Protein AF-A0A2D6K895-F1 (afdb_monomer)

Structure (mmCIF, N/CA/C/O backbone):
data_AF-A0A2D6K895-F1
#
_entry.id   AF-A0A2D6K895-F1
#
loop_
_atom_site.group_PDB
_atom_site.id
_atom_site.type_symbol
_atom_site.label_atom_id
_atom_site.label_alt_id
_atom_site.label_comp_id
_atom_site.label_asym_id
_atom_site.label_entity_id
_atom_site.label_seq_id
_atom_site.pdbx_PDB_ins_code
_atom_site.Cartn_x
_atom_site.Cartn_y
_atom_site.Cartn_z
_atom_site.occupancy
_atom_site.B_iso_or_equiv
_atom_site.auth_seq_id
_atom_site.auth_comp_id
_atom_site.auth_asym_id
_atom_site.auth_atom_id
_atom_site.pdbx_PDB_model_num
ATOM 1 N N . MET A 1 1 ? 1.833 21.291 13.791 1.00 31.66 1 MET A N 1
ATOM 2 C CA . MET A 1 1 ? 2.789 21.531 12.690 1.00 31.66 1 MET A CA 1
ATOM 3 C C . MET A 1 1 ? 2.248 20.808 11.476 1.00 31.66 1 MET A C 1
ATOM 5 O O . MET A 1 1 ? 2.405 19.605 11.367 1.00 31.66 1 MET A O 1
ATOM 9 N N . ILE A 1 2 ? 1.485 21.534 10.668 1.00 34.25 2 ILE A N 1
ATOM 10 C CA . ILE A 1 2 ? 0.889 21.059 9.416 1.00 34.25 2 ILE A CA 1
ATOM 11 C C . ILE A 1 2 ? 1.829 21.520 8.295 1.00 34.25 2 ILE A C 1
ATOM 13 O O . ILE A 1 2 ? 2.365 22.625 8.398 1.00 34.25 2 ILE A O 1
ATOM 17 N N . SER A 1 3 ? 1.991 20.693 7.257 1.00 31.83 3 SER A N 1
ATOM 18 C CA . SER A 1 3 ? 2.774 20.878 6.016 1.00 31.83 3 SER A CA 1
ATOM 19 C C . SER A 1 3 ? 4.036 20.017 5.865 1.00 31.83 3 SER A C 1
ATOM 21 O O . SER A 1 3 ? 5.107 20.498 5.511 1.00 31.83 3 SER A O 1
ATOM 23 N N . GLU A 1 4 ? 3.889 18.695 5.970 1.00 35.72 4 GLU A N 1
ATOM 24 C CA . GLU A 1 4 ? 4.456 17.905 4.875 1.00 35.72 4 GLU A CA 1
ATOM 25 C C . GLU A 1 4 ? 3.478 18.041 3.714 1.00 35.72 4 GLU A C 1
ATOM 27 O O . GLU A 1 4 ? 2.307 17.686 3.818 1.00 35.72 4 GLU A O 1
ATOM 32 N N . VAL A 1 5 ? 3.954 18.702 2.662 1.00 36.78 5 VAL A N 1
ATOM 33 C CA . VAL A 1 5 ? 3.283 18.865 1.377 1.00 36.78 5 VAL A CA 1
ATOM 34 C C . VAL A 1 5 ? 2.594 17.552 1.034 1.00 36.78 5 VAL A C 1
ATOM 36 O O . VAL A 1 5 ? 3.267 16.555 0.779 1.00 36.78 5 VAL A O 1
ATOM 39 N N . GLN A 1 6 ? 1.263 17.556 1.029 1.00 42.44 6 GLN A N 1
ATOM 40 C CA . GLN A 1 6 ? 0.474 16.514 0.397 1.00 42.44 6 GLN A CA 1
ATOM 41 C C . GLN A 1 6 ? 0.835 16.604 -1.089 1.00 42.44 6 GLN A C 1
ATOM 43 O O . GLN A 1 6 ? 0.278 17.414 -1.832 1.00 42.44 6 GLN A O 1
ATOM 48 N N . ARG A 1 7 ? 1.919 15.920 -1.485 1.00 55.97 7 ARG A N 1
ATOM 49 C CA . ARG A 1 7 ? 2.406 15.936 -2.861 1.00 55.97 7 ARG A CA 1
ATOM 50 C C . ARG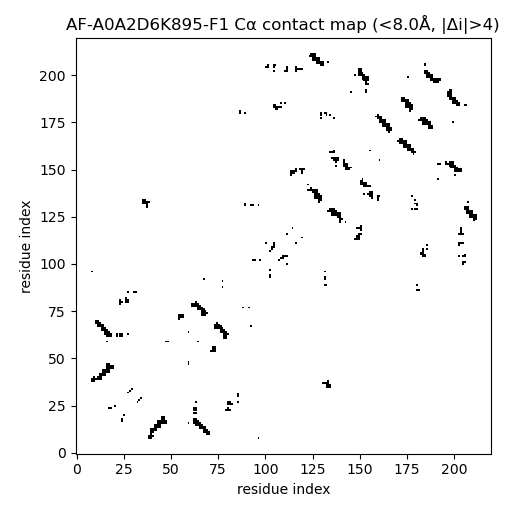 A 1 7 ? 1.261 15.397 -3.688 1.00 55.97 7 ARG A C 1
ATOM 52 O O . ARG A 1 7 ? 0.820 14.273 -3.473 1.00 55.97 7 ARG A O 1
ATOM 59 N N . SER A 1 8 ? 0.748 16.236 -4.578 1.00 69.44 8 SER A N 1
ATOM 60 C CA . SER A 1 8 ? -0.297 15.830 -5.499 1.00 69.44 8 SER A CA 1
ATOM 61 C C . SER A 1 8 ? 0.216 14.622 -6.271 1.00 69.44 8 SER A C 1
ATOM 63 O O . SER A 1 8 ? 1.203 14.743 -6.996 1.00 69.44 8 SER A O 1
ATOM 65 N N . MET A 1 9 ? -0.445 13.469 -6.128 1.00 80.50 9 MET A N 1
ATOM 66 C CA . MET A 1 9 ? -0.057 12.260 -6.863 1.00 80.50 9 MET A CA 1
ATOM 67 C C . MET A 1 9 ? -0.113 12.462 -8.385 1.00 80.50 9 MET A C 1
ATOM 69 O O . MET A 1 9 ? 0.580 11.777 -9.128 1.00 80.50 9 MET A O 1
ATOM 73 N N . LYS A 1 10 ? -0.831 13.500 -8.839 1.00 78.69 10 LYS A N 1
ATOM 74 C CA . LYS A 1 10 ? -0.904 13.945 -10.238 1.00 78.69 10 LYS A CA 1
ATOM 75 C C . LYS A 1 10 ? 0.425 14.451 -10.811 1.00 78.69 10 LYS A C 1
ATOM 77 O O . LYS A 1 10 ? 0.543 14.542 -12.026 1.00 78.69 10 LYS A O 1
ATOM 82 N N . ASP A 1 11 ? 1.392 14.812 -9.966 1.00 84.31 11 ASP A N 1
ATOM 83 C CA . ASP A 1 11 ? 2.719 15.252 -10.416 1.00 84.31 11 ASP A CA 1
ATOM 84 C C . ASP A 1 11 ? 3.670 14.071 -10.672 1.00 84.31 11 ASP A C 1
ATOM 86 O O . ASP A 1 11 ? 4.778 14.290 -11.175 1.00 84.31 11 ASP A O 1
ATOM 90 N N . PHE A 1 12 ? 3.276 12.852 -10.285 1.00 88.25 12 PHE A N 1
ATOM 91 C CA . PHE A 1 12 ? 4.078 11.646 -10.436 1.00 88.25 12 PHE A CA 1
ATOM 92 C C . PHE A 1 12 ? 3.627 10.807 -11.624 1.00 88.25 12 PHE A C 1
ATOM 94 O O . PHE A 1 12 ? 2.437 10.668 -11.908 1.00 88.25 12 PHE A O 1
ATOM 101 N N . GLU A 1 13 ? 4.606 10.200 -12.281 1.00 91.19 13 GLU A N 1
ATOM 102 C CA . GLU A 1 13 ? 4.396 9.263 -13.375 1.00 91.19 13 GLU A CA 1
ATOM 103 C C . GLU A 1 13 ? 5.399 8.113 -13.264 1.00 91.19 13 GLU A C 1
ATOM 105 O O . GLU A 1 13 ? 6.571 8.311 -12.931 1.00 91.19 13 GLU A O 1
ATOM 110 N N . LEU A 1 14 ? 4.949 6.905 -13.584 1.00 92.44 14 LEU A N 1
ATOM 111 C CA . LEU A 1 14 ? 5.804 5.748 -13.781 1.00 92.44 14 LEU A CA 1
ATOM 112 C C . LEU A 1 14 ? 5.896 5.446 -15.274 1.00 92.44 14 LEU A C 1
ATOM 114 O O . LEU A 1 14 ? 4.923 5.026 -15.896 1.00 92.44 14 LEU A O 1
ATOM 118 N N . LEU A 1 15 ? 7.087 5.617 -15.835 1.00 91.62 15 LEU A N 1
ATOM 119 C CA . LEU A 1 15 ? 7.387 5.267 -17.218 1.00 91.62 15 LEU A CA 1
ATOM 120 C C . LEU A 1 15 ? 7.954 3.847 -17.250 1.00 91.62 15 LEU A C 1
ATOM 122 O O . LEU A 1 15 ? 9.028 3.602 -16.699 1.00 91.62 15 LEU A O 1
ATOM 126 N N . VAL A 1 16 ? 7.260 2.914 -17.894 1.00 92.75 16 VAL A N 1
ATOM 127 C CA . VAL A 1 16 ? 7.701 1.520 -18.017 1.00 92.75 16 VAL A CA 1
ATOM 128 C C . VAL A 1 16 ? 8.142 1.255 -19.445 1.00 92.75 16 VAL A C 1
ATOM 130 O O . VAL A 1 16 ? 7.334 1.197 -20.367 1.00 92.75 16 VAL A O 1
ATOM 133 N N . PHE A 1 17 ? 9.441 1.068 -19.631 1.00 92.00 17 PHE A N 1
ATOM 134 C CA . PHE A 1 17 ? 10.034 0.755 -20.921 1.00 92.00 17 PHE A CA 1
ATOM 135 C C . PHE A 1 17 ? 10.119 -0.756 -21.102 1.0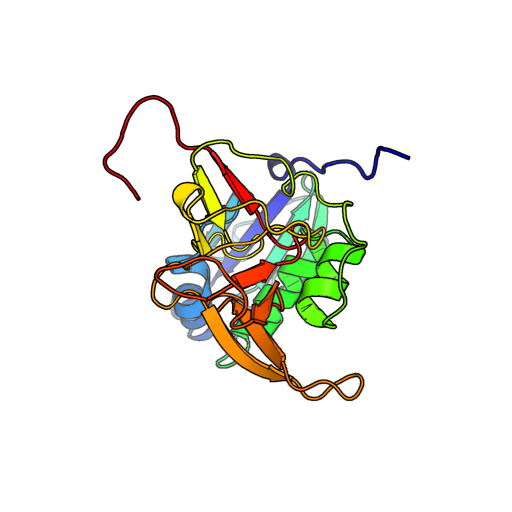0 92.00 17 PHE A C 1
ATOM 137 O O . PHE A 1 17 ? 10.752 -1.447 -20.300 1.00 92.00 17 PHE A O 1
ATOM 144 N N . THR A 1 18 ? 9.511 -1.262 -22.172 1.00 91.69 18 THR A N 1
ATOM 145 C CA . THR A 1 18 ? 9.399 -2.699 -22.458 1.00 91.69 18 THR A CA 1
ATOM 146 C C . THR A 1 18 ? 9.973 -3.049 -23.831 1.00 91.69 18 THR A C 1
ATOM 148 O O . THR A 1 18 ? 10.172 -2.177 -24.679 1.00 91.69 18 THR A O 1
ATOM 151 N N . ALA A 1 19 ? 10.243 -4.335 -24.058 1.00 89.88 19 ALA A N 1
ATOM 152 C CA . ALA A 1 19 ? 10.667 -4.863 -25.352 1.00 89.88 19 ALA A CA 1
ATOM 153 C C . ALA A 1 19 ? 9.783 -6.059 -25.759 1.00 89.88 19 ALA A C 1
ATOM 155 O O . ALA A 1 19 ? 9.574 -6.955 -24.935 1.00 89.88 19 ALA A O 1
ATOM 156 N N . PRO A 1 20 ? 9.283 -6.117 -27.009 1.00 88.69 20 PRO A N 1
ATOM 157 C CA . PRO A 1 20 ? 8.484 -7.246 -27.482 1.00 88.69 20 PRO A CA 1
ATOM 158 C C . PRO A 1 20 ? 9.208 -8.589 -27.315 1.00 88.69 20 PRO A C 1
ATOM 160 O O . PRO A 1 20 ? 10.388 -8.711 -27.640 1.00 88.69 20 PRO A O 1
ATOM 163 N N . GLY A 1 21 ? 8.493 -9.603 -26.821 1.00 88.50 21 GLY A N 1
ATOM 164 C CA . GLY A 1 21 ? 9.024 -10.960 -26.635 1.00 88.50 21 GLY A CA 1
ATOM 165 C C . GLY A 1 21 ? 9.992 -11.137 -25.456 1.00 88.50 21 GLY A C 1
ATOM 166 O O . GLY A 1 21 ? 10.541 -12.223 -25.294 1.00 88.50 21 GLY A O 1
ATOM 167 N N . ASN A 1 22 ? 10.217 -10.110 -24.629 1.00 92.00 22 ASN A N 1
ATOM 168 C CA . ASN A 1 22 ? 11.062 -10.206 -23.439 1.00 92.00 22 ASN A CA 1
ATOM 169 C C . ASN A 1 22 ? 10.282 -10.811 -22.253 1.00 92.00 22 ASN A C 1
ATOM 171 O O . ASN A 1 22 ? 9.259 -10.272 -21.832 1.00 92.00 22 ASN A O 1
ATOM 175 N N . GLU A 1 23 ? 10.786 -11.918 -21.702 1.00 95.19 23 GLU A N 1
ATOM 176 C CA . GLU A 1 23 ? 10.134 -12.658 -20.612 1.00 95.19 23 GLU A CA 1
ATOM 177 C C . GLU A 1 23 ? 10.001 -11.835 -19.325 1.00 95.19 23 GLU A C 1
ATOM 179 O O . GLU A 1 23 ? 8.928 -11.805 -18.731 1.00 95.19 23 GLU A O 1
ATOM 184 N N . SER A 1 24 ? 11.037 -11.086 -18.943 1.00 96.12 24 SER A N 1
ATOM 185 C CA . SER A 1 24 ? 10.987 -10.180 -17.790 1.00 96.12 24 SER A CA 1
ATOM 186 C C . SER A 1 24 ? 9.923 -9.086 -17.931 1.00 96.12 24 SER A C 1
ATOM 188 O O . SER A 1 24 ? 9.308 -8.705 -16.939 1.00 96.12 24 SER A O 1
ATOM 190 N N . CYS A 1 25 ? 9.666 -8.582 -19.146 1.00 95.19 25 CYS A N 1
ATOM 191 C CA . CYS A 1 25 ? 8.580 -7.623 -19.384 1.00 95.19 25 CYS A CA 1
ATOM 192 C C . CYS A 1 25 ? 7.211 -8.271 -19.169 1.00 95.19 25 CYS A C 1
ATOM 194 O O . CYS A 1 25 ? 6.327 -7.637 -18.600 1.00 95.19 25 CYS A O 1
ATOM 196 N N . ARG A 1 26 ? 7.047 -9.525 -19.609 1.00 95.31 26 ARG A N 1
ATOM 197 C CA . ARG A 1 26 ? 5.818 -10.293 -19.395 1.00 95.31 26 ARG A CA 1
ATOM 198 C C . ARG A 1 26 ? 5.577 -10.541 -17.906 1.00 95.31 26 ARG A C 1
ATOM 200 O O . ARG A 1 26 ? 4.484 -10.268 -17.436 1.00 95.31 26 ARG A O 1
ATOM 207 N N . LEU A 1 27 ? 6.608 -10.956 -17.168 1.00 96.69 27 LEU A N 1
ATOM 208 C CA . LEU A 1 27 ? 6.524 -11.145 -15.716 1.00 96.69 27 LEU A CA 1
ATOM 209 C C . LEU A 1 27 ? 6.150 -9.849 -14.984 1.00 96.69 27 LEU A C 1
ATOM 211 O O . LEU A 1 27 ? 5.267 -9.864 -14.136 1.00 96.69 27 LEU A O 1
ATOM 215 N N . LEU A 1 28 ? 6.767 -8.712 -15.336 1.00 96.38 28 LEU A N 1
ATOM 216 C CA . LEU A 1 28 ? 6.412 -7.418 -14.739 1.00 96.38 28 LEU A CA 1
ATOM 217 C C . LEU A 1 28 ? 4.946 -7.045 -15.007 1.00 96.38 28 LEU A C 1
ATOM 219 O O . LEU A 1 28 ? 4.281 -6.501 -14.125 1.00 96.38 28 LEU A O 1
ATOM 223 N N . ALA A 1 29 ? 4.448 -7.308 -16.217 1.00 94.62 29 ALA A N 1
ATOM 224 C CA . ALA A 1 29 ? 3.049 -7.064 -16.547 1.00 94.62 29 ALA A CA 1
ATOM 225 C C . ALA A 1 29 ? 2.118 -7.948 -15.703 1.00 94.62 29 ALA A C 1
ATOM 227 O O . ALA A 1 29 ? 1.282 -7.418 -14.975 1.00 94.62 29 ALA A O 1
ATOM 228 N N . GLU A 1 30 ? 2.350 -9.263 -15.714 1.00 94.56 30 GLU A N 1
ATOM 229 C CA . GLU A 1 30 ? 1.519 -10.258 -15.026 1.00 94.56 30 GLU A CA 1
ATOM 230 C C . GLU A 1 30 ? 1.510 -10.063 -13.493 1.00 94.56 30 GLU A C 1
ATOM 232 O O . GLU A 1 30 ? 0.461 -10.169 -12.859 1.00 94.56 30 GLU A O 1
ATOM 237 N N . GLU A 1 31 ? 2.662 -9.767 -12.877 1.00 94.44 31 GLU A N 1
ATOM 238 C CA . GLU A 1 31 ? 2.791 -9.685 -11.411 1.00 94.44 31 GLU A CA 1
ATOM 239 C C . GLU A 1 31 ? 2.466 -8.307 -10.817 1.00 94.44 31 GLU A C 1
ATOM 241 O O . GLU A 1 31 ? 2.167 -8.207 -9.618 1.00 94.44 31 GLU A O 1
ATOM 246 N N . ILE A 1 32 ? 2.570 -7.248 -11.628 1.00 94.38 32 ILE A N 1
ATOM 247 C CA . ILE A 1 32 ? 2.377 -5.861 -11.197 1.00 94.38 32 ILE A CA 1
ATOM 248 C C . ILE A 1 32 ? 1.335 -5.173 -12.076 1.00 94.38 32 ILE A C 1
ATOM 250 O O . ILE A 1 32 ? 0.245 -4.882 -11.599 1.00 94.38 32 ILE A O 1
ATOM 254 N N . LEU A 1 33 ? 1.663 -4.866 -13.332 1.00 92.56 33 LEU A N 1
ATOM 255 C CA . LEU A 1 33 ? 0.952 -3.827 -14.091 1.00 92.56 33 LEU A CA 1
ATOM 256 C C . LEU A 1 33 ? -0.508 -4.182 -14.402 1.00 92.56 33 LEU A C 1
ATOM 258 O O . LEU A 1 33 ? -1.355 -3.296 -14.345 1.00 92.56 33 LEU A O 1
ATOM 262 N N . ASP A 1 34 ? -0.811 -5.448 -14.685 1.00 90.25 34 ASP A N 1
ATOM 263 C CA . ASP A 1 34 ? -2.139 -5.877 -15.148 1.00 90.25 34 ASP A CA 1
ATOM 264 C C . ASP A 1 34 ? -3.227 -5.745 -14.071 1.00 90.25 34 ASP A C 1
ATOM 266 O O . ASP A 1 34 ? -4.411 -5.639 -14.386 1.00 90.25 34 ASP A O 1
ATOM 270 N N . GLN A 1 35 ? -2.837 -5.749 -12.795 1.00 78.50 35 GLN A N 1
ATOM 271 C CA . GLN A 1 35 ? -3.756 -5.690 -11.654 1.00 78.50 35 GLN A CA 1
ATOM 272 C C . GLN A 1 35 ? -3.612 -4.396 -10.846 1.00 78.50 35 GLN A C 1
ATOM 274 O O . GLN A 1 35 ? -4.271 -4.224 -9.819 1.00 78.50 35 GLN A O 1
ATOM 279 N N . TRP A 1 36 ? -2.728 -3.492 -11.271 1.00 86.44 36 TRP A N 1
ATOM 280 C CA . TRP A 1 36 ? -2.337 -2.343 -10.473 1.00 86.44 36 TRP A CA 1
ATOM 281 C C . TRP A 1 36 ? -3.083 -1.078 -10.880 1.00 86.44 36 TRP A C 1
ATOM 283 O O . TRP A 1 36 ? -3.033 -0.648 -12.030 1.00 86.44 36 TRP A O 1
ATOM 293 N N . ASN A 1 37 ? -3.736 -0.448 -9.902 1.00 79.62 37 ASN A N 1
ATOM 294 C CA . ASN A 1 37 ? -4.469 0.801 -10.082 1.00 79.62 37 ASN A CA 1
ATOM 295 C C . ASN A 1 37 ? -3.935 1.888 -9.125 1.00 79.62 37 ASN A C 1
ATOM 297 O O . ASN A 1 37 ? -4.576 2.190 -8.111 1.00 79.62 37 ASN A O 1
ATOM 301 N N . PRO A 1 38 ? -2.728 2.431 -9.377 1.00 84.56 38 PRO A N 1
ATOM 302 C CA . PRO A 1 38 ? -2.140 3.465 -8.532 1.00 84.56 38 PRO A CA 1
ATOM 303 C C . PRO A 1 38 ? -2.828 4.826 -8.713 1.00 84.56 38 PRO A C 1
ATOM 305 O O . PRO A 1 38 ? -3.481 5.097 -9.715 1.00 84.56 38 PRO A O 1
ATOM 308 N N . GLU A 1 39 ? -2.616 5.735 -7.759 1.00 81.81 39 GLU A N 1
ATOM 309 C CA . GLU A 1 39 ? -3.142 7.113 -7.822 1.00 81.81 39 GLU A CA 1
ATOM 310 C C . GLU A 1 39 ? -2.330 8.062 -8.723 1.00 81.81 39 GLU A C 1
ATOM 312 O O . GLU A 1 39 ? -2.657 9.245 -8.846 1.00 81.81 39 GLU A O 1
ATOM 317 N N . PHE A 1 40 ? -1.258 7.563 -9.337 1.00 86.69 40 PHE A N 1
ATOM 318 C CA . PHE A 1 40 ? -0.386 8.294 -10.254 1.00 86.69 40 PHE A CA 1
ATOM 319 C C . PHE A 1 40 ? -0.403 7.647 -11.643 1.00 86.69 40 PHE A C 1
ATOM 321 O O . PHE A 1 40 ? -0.774 6.484 -11.799 1.00 86.69 40 PHE A O 1
ATOM 328 N N . GLY A 1 41 ? 0.007 8.394 -12.669 1.00 86.44 41 GLY A N 1
ATOM 329 C CA . GLY A 1 41 ? -0.027 7.901 -14.047 1.00 86.44 41 GLY A CA 1
ATOM 330 C C . GLY A 1 41 ? 0.992 6.788 -14.294 1.00 86.44 41 GLY A C 1
ATOM 331 O O . GLY A 1 41 ? 2.157 6.922 -13.925 1.00 86.44 41 GLY A O 1
ATOM 332 N N . VAL A 1 42 ? 0.586 5.711 -14.970 1.00 90.00 42 VAL A N 1
ATOM 333 C CA . VAL A 1 42 ? 1.499 4.674 -15.478 1.00 90.00 42 VAL A CA 1
ATOM 334 C C . VAL A 1 42 ? 1.488 4.724 -17.002 1.00 90.00 42 VAL A C 1
ATOM 336 O O . VAL A 1 42 ? 0.444 4.558 -17.627 1.00 90.00 42 VAL A O 1
ATOM 339 N N . LEU A 1 43 ? 2.651 4.963 -17.606 1.00 88.75 43 LEU A N 1
ATOM 340 C CA . LEU A 1 43 ? 2.824 5.039 -19.054 1.00 88.75 43 LEU A CA 1
ATOM 341 C C . LEU A 1 43 ? 3.740 3.909 -19.516 1.00 88.75 43 LEU A C 1
ATOM 343 O O . LEU A 1 43 ? 4.924 3.868 -19.177 1.00 88.75 43 LEU A O 1
ATOM 347 N N . ILE A 1 44 ? 3.189 2.988 -20.303 1.00 88.94 44 ILE A N 1
ATOM 348 C CA . ILE A 1 44 ? 3.936 1.860 -20.859 1.00 88.94 44 ILE A CA 1
ATOM 349 C C . ILE A 1 44 ? 4.427 2.239 -22.254 1.00 88.94 44 ILE A C 1
ATOM 351 O O . ILE A 1 44 ? 3.640 2.510 -23.161 1.00 88.94 44 ILE A O 1
ATOM 355 N N . HIS A 1 45 ? 5.743 2.233 -22.427 1.00 84.50 45 HIS A N 1
ATOM 356 C CA . HIS A 1 45 ? 6.412 2.544 -23.679 1.00 84.50 45 HIS A CA 1
ATOM 357 C C . HIS A 1 45 ? 7.019 1.271 -24.280 1.00 84.50 45 HIS A C 1
ATOM 359 O O . HIS A 1 45 ? 7.981 0.725 -23.723 1.00 84.50 45 HIS A O 1
ATOM 365 N N . PRO A 1 46 ? 6.493 0.780 -25.414 1.00 71.38 46 PRO A N 1
ATOM 366 C CA . PRO A 1 46 ? 7.164 -0.261 -26.174 1.00 71.38 46 PRO A CA 1
ATOM 367 C C . PRO A 1 46 ? 8.371 0.342 -26.903 1.00 71.38 46 PRO A C 1
ATOM 369 O O . PRO A 1 46 ? 8.237 1.345 -27.597 1.00 71.38 46 PRO A O 1
ATOM 372 N N . ASP A 1 47 ? 9.538 -0.285 -26.754 1.00 66.38 47 ASP A N 1
ATOM 373 C CA . ASP A 1 47 ? 10.801 0.079 -27.411 1.00 66.38 47 ASP A CA 1
ATOM 374 C C . ASP A 1 47 ? 11.319 1.498 -27.087 1.00 66.38 47 ASP A C 1
ATOM 376 O O . ASP A 1 47 ? 11.033 2.493 -27.758 1.00 66.38 47 ASP A O 1
ATOM 380 N N . ALA A 1 48 ? 12.184 1.586 -26.072 1.00 60.00 48 ALA A N 1
ATOM 381 C CA . ALA A 1 48 ? 12.770 2.853 -25.632 1.00 60.00 48 ALA A CA 1
ATOM 382 C C . ALA A 1 48 ? 13.676 3.522 -26.683 1.00 60.00 48 ALA A C 1
ATOM 384 O O . ALA A 1 48 ? 13.996 4.703 -26.539 1.00 60.00 48 ALA A O 1
ATOM 385 N N . ARG A 1 49 ? 14.078 2.814 -27.753 1.00 55.81 49 ARG A N 1
ATOM 386 C CA . ARG A 1 49 ? 14.894 3.389 -28.841 1.00 55.81 49 ARG A CA 1
ATOM 387 C C . ARG A 1 49 ? 14.155 4.480 -29.614 1.00 55.81 49 ARG A C 1
ATOM 389 O O . ARG A 1 49 ? 14.801 5.289 -30.274 1.00 55.81 49 ARG A O 1
ATOM 396 N N . LEU A 1 50 ? 12.827 4.516 -29.517 1.00 51.25 50 LEU A N 1
ATOM 397 C CA . LEU A 1 50 ? 11.979 5.521 -30.156 1.00 51.25 50 LEU A CA 1
ATOM 398 C C . LEU A 1 50 ? 11.806 6.791 -29.312 1.00 51.25 50 LEU A C 1
ATOM 400 O O . LEU A 1 50 ? 11.244 7.771 -29.797 1.00 51.25 50 LEU A O 1
ATOM 404 N N . MET A 1 51 ? 12.306 6.810 -28.071 1.00 52.06 51 MET A N 1
ATOM 405 C CA . MET A 1 51 ? 12.171 7.954 -27.177 1.00 52.06 51 MET A CA 1
ATOM 406 C C . MET A 1 51 ? 13.521 8.564 -26.814 1.00 52.06 51 MET A C 1
ATOM 408 O O . MET A 1 51 ? 14.161 8.202 -25.830 1.00 52.06 51 MET A O 1
ATOM 412 N N . THR A 1 52 ? 13.890 9.625 -27.530 1.00 49.84 52 THR A N 1
ATOM 413 C CA . THR A 1 52 ? 14.644 10.724 -26.918 1.00 49.84 52 THR A CA 1
ATOM 414 C C . THR A 1 52 ? 13.691 11.459 -25.978 1.00 49.84 52 THR A C 1
ATOM 416 O O . THR A 1 52 ? 13.141 12.496 -26.337 1.00 49.84 52 THR A O 1
ATOM 419 N N . ALA A 1 53 ? 13.407 10.889 -24.806 1.00 51.88 53 ALA A N 1
ATOM 420 C CA . ALA A 1 53 ? 12.686 11.602 -23.762 1.00 51.88 53 ALA A CA 1
ATOM 421 C C . ALA A 1 53 ? 13.661 12.613 -23.140 1.00 51.88 53 ALA A C 1
ATOM 423 O O . ALA A 1 53 ? 14.611 12.187 -22.480 1.00 51.88 53 ALA A O 1
ATOM 424 N N . PRO A 1 54 ? 13.476 13.931 -23.335 1.00 51.41 54 PRO A N 1
ATOM 425 C CA . PRO A 1 54 ? 14.393 14.948 -22.813 1.00 51.41 54 PRO A CA 1
ATOM 426 C C . PRO A 1 54 ? 14.473 14.987 -21.271 1.00 51.41 54 PRO A C 1
ATOM 428 O O . PRO A 1 54 ? 15.259 15.754 -20.728 1.00 51.41 54 PRO A O 1
ATOM 431 N N . SER A 1 55 ? 13.682 14.164 -20.574 1.00 63.81 55 SER A N 1
ATOM 432 C CA . SER A 1 55 ? 13.558 14.062 -19.117 1.00 63.81 55 SER A CA 1
ATOM 433 C C . SER A 1 55 ? 14.325 12.905 -18.462 1.00 63.81 55 SER A C 1
ATOM 435 O O . SER A 1 55 ? 14.388 12.849 -17.234 1.00 63.81 55 SER A O 1
ATOM 437 N N . LEU A 1 56 ? 14.887 11.960 -19.228 1.00 74.69 56 LEU A N 1
ATOM 438 C CA . LEU A 1 56 ? 15.624 10.833 -18.642 1.00 74.69 56 LEU A CA 1
ATOM 439 C C . LEU A 1 56 ? 17.065 11.228 -18.318 1.00 74.69 56 LEU A C 1
ATOM 441 O O . LEU A 1 56 ? 17.790 11.732 -19.175 1.00 74.69 56 LEU A O 1
ATOM 445 N N . ALA A 1 57 ? 17.518 10.915 -17.103 1.00 77.06 57 ALA A N 1
ATOM 446 C CA . ALA A 1 57 ? 18.887 11.199 -16.676 1.00 77.06 57 ALA A CA 1
ATOM 447 C C . ALA A 1 57 ? 19.914 10.308 -17.399 1.00 77.06 57 ALA A C 1
ATOM 449 O O . ALA A 1 57 ? 21.071 10.693 -17.577 1.00 77.06 57 ALA A O 1
ATOM 450 N N . LYS A 1 58 ? 19.502 9.095 -17.796 1.00 80.44 58 LYS A N 1
ATOM 451 C CA . LYS A 1 58 ? 20.320 8.127 -18.541 1.00 80.44 58 LYS A CA 1
ATOM 452 C C . LYS A 1 58 ? 19.492 7.400 -19.609 1.00 80.44 58 LYS A C 1
ATOM 454 O O . LYS A 1 58 ? 18.304 7.147 -19.376 1.00 80.44 58 LYS A O 1
ATOM 459 N N . PRO A 1 59 ? 20.114 6.990 -20.732 1.00 82.06 59 PRO A N 1
ATOM 460 C CA . PRO A 1 59 ? 19.463 6.138 -21.722 1.00 82.06 59 PRO A CA 1
ATOM 461 C C . PRO A 1 59 ? 18.965 4.822 -21.111 1.00 82.06 59 PRO A C 1
ATOM 463 O O . PRO A 1 59 ? 19.593 4.262 -20.210 1.00 82.06 59 PRO A O 1
ATOM 466 N N . VAL A 1 60 ? 17.849 4.310 -21.627 1.00 84.75 60 VAL A N 1
ATOM 467 C CA . VAL A 1 60 ? 17.360 2.961 -21.318 1.00 84.75 60 VAL A CA 1
ATOM 468 C C . VAL A 1 60 ? 18.093 1.973 -22.222 1.00 84.75 60 VAL A C 1
ATOM 470 O O . VAL A 1 60 ? 17.989 2.057 -23.444 1.00 84.75 60 VAL A O 1
ATOM 473 N N . ILE A 1 61 ? 18.851 1.057 -21.621 1.00 82.81 61 ILE A N 1
ATOM 474 C CA . ILE A 1 61 ? 19.641 0.047 -22.347 1.00 82.81 61 ILE A CA 1
ATOM 475 C C . ILE A 1 61 ? 19.225 -1.396 -22.023 1.00 82.81 61 ILE A C 1
ATOM 477 O O . ILE A 1 61 ? 19.595 -2.300 -22.765 1.00 82.81 61 ILE A O 1
ATOM 481 N N . ASP A 1 62 ? 18.413 -1.587 -20.978 1.00 86.31 62 ASP A N 1
ATOM 482 C CA . ASP A 1 62 ? 17.934 -2.882 -20.483 1.00 86.31 62 ASP A CA 1
ATOM 483 C C . ASP A 1 62 ? 16.397 -2.872 -20.380 1.00 86.31 62 ASP A C 1
ATOM 485 O O . ASP A 1 62 ? 15.797 -1.815 -20.157 1.00 86.31 62 ASP A O 1
ATOM 489 N N . TYR A 1 63 ? 15.757 -4.040 -20.501 1.00 89.75 63 TYR A N 1
ATOM 490 C CA . TYR A 1 63 ? 14.296 -4.185 -20.459 1.00 89.75 63 TYR A CA 1
ATOM 491 C C . TYR A 1 63 ? 13.851 -5.341 -19.538 1.00 89.75 63 TYR A C 1
ATOM 493 O O . TYR A 1 63 ? 14.488 -6.397 -19.573 1.00 89.75 63 TYR A O 1
ATOM 501 N N . PRO A 1 64 ? 12.751 -5.184 -18.775 1.00 94.38 64 PRO A N 1
ATOM 502 C CA . PRO A 1 64 ? 12.019 -3.936 -18.581 1.00 94.38 64 PRO A CA 1
ATOM 503 C C . PRO A 1 64 ? 12.854 -2.935 -17.774 1.00 94.38 64 PRO A C 1
ATOM 505 O O . PRO A 1 64 ? 13.729 -3.312 -16.995 1.00 94.38 64 PRO A O 1
ATOM 508 N N . THR A 1 65 ? 12.590 -1.648 -17.959 1.00 93.81 65 THR A N 1
ATOM 509 C CA . THR A 1 65 ? 13.111 -0.604 -17.075 1.00 93.81 65 THR A CA 1
ATOM 510 C C . THR A 1 65 ? 11.964 0.300 -16.670 1.00 93.81 65 THR A C 1
ATOM 512 O O . THR A 1 65 ? 11.327 0.906 -17.526 1.00 93.81 65 THR A O 1
ATOM 515 N N . SER A 1 66 ? 11.746 0.431 -15.369 1.00 94.38 66 SER A N 1
ATOM 516 C CA . SER A 1 66 ? 10.770 1.353 -14.802 1.00 94.38 66 SER A CA 1
ATOM 517 C C . SER A 1 66 ? 11.475 2.610 -14.313 1.00 94.38 66 SER A C 1
ATOM 519 O O . SER A 1 66 ? 12.475 2.530 -13.600 1.00 94.38 66 SER A O 1
ATOM 521 N N . VAL A 1 67 ? 10.966 3.777 -14.689 1.00 93.12 67 VAL A N 1
ATOM 522 C CA . VAL A 1 67 ? 11.476 5.081 -14.262 1.00 93.12 67 VAL A CA 1
ATOM 523 C C . VAL A 1 67 ? 10.363 5.816 -13.540 1.00 93.12 67 VAL A C 1
ATOM 525 O O . VAL A 1 67 ? 9.326 6.106 -14.129 1.00 93.12 67 VAL A O 1
ATOM 528 N N . PHE A 1 68 ? 10.588 6.125 -12.266 1.00 93.19 68 PHE A N 1
ATOM 529 C CA . PHE A 1 68 ? 9.683 6.971 -11.502 1.00 93.19 68 PHE A CA 1
ATOM 530 C C . PHE A 1 68 ? 10.066 8.430 -11.736 1.00 93.19 68 PHE A C 1
ATOM 532 O O . PHE A 1 68 ? 11.232 8.805 -11.565 1.00 93.19 68 PHE A O 1
ATOM 539 N N . SER A 1 69 ? 9.103 9.249 -12.144 1.00 89.94 69 SER A N 1
ATOM 540 C CA . SER A 1 69 ? 9.301 10.659 -12.453 1.00 89.94 69 SER A CA 1
ATOM 541 C C . SER A 1 69 ? 8.368 11.541 -11.636 1.00 89.94 69 SER A C 1
ATOM 543 O O . SER A 1 69 ? 7.236 11.167 -11.342 1.00 89.94 69 SER A O 1
ATOM 545 N N . SER A 1 70 ? 8.848 12.731 -11.284 1.00 88.25 70 SER A N 1
ATOM 546 C CA . SER A 1 70 ? 8.035 13.809 -10.728 1.00 88.25 70 SER A CA 1
ATOM 547 C C . SER A 1 70 ? 8.284 15.068 -11.537 1.00 88.25 70 SER A C 1
ATOM 549 O O . SER A 1 70 ? 9.439 15.415 -11.771 1.00 88.25 70 SER A O 1
ATOM 551 N N . LYS A 1 71 ? 7.226 15.745 -11.994 1.00 84.31 71 LYS A N 1
ATOM 552 C CA . LYS A 1 71 ? 7.338 16.987 -12.789 1.00 84.31 71 LYS A CA 1
ATOM 553 C C . LYS A 1 71 ? 8.299 16.869 -13.982 1.00 84.31 71 LYS A C 1
ATOM 555 O O . LYS A 1 71 ? 8.984 17.828 -14.329 1.00 84.31 71 LYS A O 1
ATOM 560 N N . LYS A 1 72 ? 8.306 15.701 -14.637 1.00 81.06 72 LYS A N 1
ATOM 561 C CA . LYS A 1 72 ? 9.190 15.356 -15.765 1.00 81.06 72 LYS A CA 1
ATOM 562 C C . LYS A 1 72 ? 10.681 15.281 -15.411 1.00 81.06 72 LYS A C 1
ATOM 564 O O . LYS A 1 72 ? 11.515 15.382 -16.304 1.00 81.06 72 LYS A O 1
ATOM 569 N N . GLU A 1 73 ? 11.029 15.073 -14.146 1.00 85.56 73 GLU A N 1
ATOM 570 C CA . GLU A 1 73 ? 12.394 14.769 -13.710 1.00 85.56 73 GLU A CA 1
ATOM 571 C C . GLU A 1 73 ? 12.472 13.327 -13.195 1.00 85.56 73 GLU A C 1
ATOM 573 O O . GLU A 1 73 ? 11.573 12.859 -12.490 1.00 85.56 73 GLU A O 1
ATOM 578 N N . GLU A 1 74 ? 13.520 12.591 -13.572 1.00 90.00 74 GLU A N 1
ATOM 579 C CA . GLU A 1 74 ? 13.766 11.224 -13.094 1.00 90.00 74 GLU A CA 1
ATOM 580 C C . GLU A 1 74 ? 14.118 11.235 -11.597 1.00 90.00 74 GLU A C 1
ATOM 582 O O . GLU A 1 74 ? 15.145 11.773 -11.188 1.00 90.00 74 GLU A O 1
ATOM 587 N N . CYS A 1 75 ? 13.268 10.608 -10.780 1.00 90.62 75 CYS A N 1
ATOM 588 C CA . CYS A 1 75 ? 13.469 10.453 -9.337 1.00 90.62 75 CYS A CA 1
ATOM 589 C C . CYS A 1 75 ? 14.202 9.150 -9.003 1.00 90.62 75 CYS A C 1
ATOM 591 O O . CYS A 1 75 ? 14.950 9.072 -8.029 1.00 90.62 75 CYS A O 1
ATOM 593 N N . GLY A 1 76 ? 13.984 8.111 -9.808 1.00 92.56 76 GLY A N 1
ATOM 594 C CA . GLY A 1 76 ? 14.629 6.824 -9.624 1.00 92.56 76 GLY A CA 1
ATOM 595 C C . GLY A 1 76 ? 14.295 5.841 -10.730 1.00 92.56 76 GLY A C 1
ATOM 596 O O . GLY A 1 76 ? 13.393 6.058 -11.539 1.00 92.56 76 GLY A O 1
ATOM 597 N N . ARG A 1 77 ? 15.027 4.727 -10.737 1.00 93.94 77 ARG A N 1
ATOM 598 C CA . ARG A 1 77 ? 14.912 3.695 -11.763 1.00 93.94 77 ARG A CA 1
ATOM 599 C C . ARG A 1 77 ? 15.043 2.297 -11.178 1.00 93.94 77 ARG A C 1
ATOM 601 O O . ARG A 1 77 ? 15.954 2.050 -10.391 1.00 93.94 77 ARG A O 1
ATOM 608 N N . TYR A 1 78 ? 14.200 1.392 -11.657 1.00 95.81 78 TYR A N 1
ATOM 609 C CA . TYR A 1 78 ? 14.269 -0.046 -11.426 1.00 95.81 78 TYR A CA 1
ATOM 610 C C . TYR A 1 78 ? 14.589 -0.742 -12.756 1.00 95.81 78 TYR A C 1
ATOM 612 O O . TYR A 1 78 ? 13.941 -0.467 -13.765 1.00 95.81 78 TYR A O 1
ATOM 620 N N . ARG A 1 79 ? 15.629 -1.582 -12.795 1.00 94.12 79 ARG A N 1
ATOM 621 C CA . ARG A 1 79 ? 16.110 -2.233 -14.028 1.00 94.12 79 ARG A CA 1
ATOM 622 C C . ARG A 1 79 ? 15.959 -3.741 -13.926 1.00 94.12 79 ARG A C 1
ATOM 624 O O . ARG A 1 79 ? 16.470 -4.328 -12.977 1.00 94.12 79 ARG A O 1
ATOM 631 N N . GLY A 1 80 ? 15.360 -4.337 -14.950 1.00 94.44 80 GLY A N 1
ATOM 632 C CA . GLY A 1 80 ? 14.999 -5.746 -14.959 1.00 94.44 80 GLY A CA 1
ATOM 633 C C . GLY A 1 80 ? 13.795 -6.035 -14.066 1.00 94.44 80 GLY A C 1
ATOM 634 O O . GLY A 1 80 ? 13.347 -5.186 -13.298 1.00 94.44 80 GLY A O 1
ATOM 635 N N . PHE A 1 81 ? 13.268 -7.244 -14.210 1.00 96.88 81 PHE A N 1
ATOM 636 C CA . PHE A 1 81 ? 12.264 -7.817 -13.323 1.00 96.88 81 PHE A CA 1
ATOM 637 C C . PHE A 1 81 ? 12.324 -9.339 -13.471 1.00 96.88 81 PHE A C 1
ATOM 639 O O . PHE A 1 81 ? 12.370 -9.852 -14.594 1.00 96.88 81 PHE A O 1
ATOM 646 N N . LYS A 1 82 ? 12.384 -10.067 -12.363 1.00 96.50 82 LYS A N 1
ATOM 647 C CA . LYS A 1 82 ? 12.399 -11.536 -12.337 1.00 96.50 82 LYS A CA 1
ATOM 648 C C . LYS A 1 82 ? 11.429 -12.054 -11.281 1.00 96.50 82 LYS A C 1
ATOM 650 O O . LYS A 1 82 ? 10.991 -11.310 -10.408 1.00 96.50 82 LYS A O 1
ATOM 655 N N . GLU A 1 83 ? 11.144 -13.348 -11.352 1.00 94.88 83 GLU A N 1
ATOM 656 C CA . GLU A 1 83 ? 10.341 -14.040 -10.347 1.00 94.88 83 GLU A CA 1
ATOM 657 C C . GLU A 1 83 ? 10.867 -13.743 -8.930 1.00 94.88 83 GLU A C 1
ATOM 659 O O . GLU A 1 83 ? 12.068 -13.845 -8.654 1.00 94.88 83 GLU A O 1
ATOM 664 N N . GLY A 1 84 ? 9.954 -13.339 -8.046 1.00 93.69 84 GLY A N 1
ATOM 665 C CA . GLY A 1 84 ? 10.256 -12.943 -6.670 1.00 93.69 84 GLY A CA 1
ATOM 666 C C . GLY A 1 84 ? 10.538 -11.449 -6.463 1.00 93.69 84 GLY A C 1
ATOM 667 O O . GLY A 1 84 ? 10.516 -11.004 -5.316 1.00 93.69 84 GLY A O 1
ATOM 668 N N . ASP A 1 85 ? 10.722 -10.650 -7.522 1.00 96.25 85 ASP A N 1
ATOM 669 C CA . ASP A 1 85 ? 11.001 -9.208 -7.395 1.00 96.25 85 ASP A CA 1
ATOM 670 C C . ASP A 1 85 ? 9.764 -8.380 -7.015 1.00 96.25 85 ASP A C 1
ATOM 672 O O . ASP A 1 85 ? 9.904 -7.224 -6.616 1.00 96.25 85 ASP A O 1
ATOM 676 N N . ARG A 1 86 ? 8.550 -8.942 -7.110 1.00 94.94 86 ARG A N 1
ATOM 677 C CA . ARG A 1 86 ? 7.277 -8.242 -6.864 1.00 94.94 86 ARG A CA 1
ATOM 678 C C . ARG A 1 86 ? 7.296 -7.344 -5.628 1.00 94.94 86 ARG A C 1
ATOM 680 O O . ARG A 1 86 ? 6.985 -6.158 -5.719 1.00 94.94 86 ARG A O 1
ATOM 687 N N . PHE A 1 87 ? 7.684 -7.880 -4.473 1.00 95.12 87 PHE A N 1
ATOM 688 C CA . PHE A 1 87 ? 7.687 -7.111 -3.225 1.00 95.12 87 PHE A CA 1
ATOM 689 C C . PHE A 1 87 ? 8.810 -6.068 -3.164 1.00 95.12 87 PHE A C 1
ATOM 691 O O . PHE A 1 87 ? 8.595 -4.981 -2.627 1.00 95.12 87 PHE A O 1
ATOM 698 N N . ASP A 1 88 ? 9.973 -6.348 -3.753 1.00 97.00 88 ASP A N 1
ATOM 699 C CA . ASP A 1 88 ? 11.074 -5.383 -3.841 1.00 97.00 88 ASP A CA 1
ATOM 700 C C . ASP A 1 88 ? 10.726 -4.221 -4.778 1.00 97.00 88 ASP A C 1
ATOM 702 O O . ASP A 1 88 ? 11.036 -3.064 -4.487 1.00 97.00 88 ASP A O 1
ATOM 706 N N . TYR A 1 89 ? 10.024 -4.510 -5.874 1.00 97.25 89 TYR A N 1
ATOM 707 C CA . TYR A 1 89 ? 9.502 -3.511 -6.796 1.00 97.25 89 TYR A CA 1
ATOM 708 C C . TYR A 1 89 ? 8.462 -2.610 -6.119 1.00 97.25 89 TYR A C 1
ATOM 710 O O . TYR A 1 89 ? 8.572 -1.384 -6.175 1.00 97.25 89 TYR A O 1
ATOM 718 N N . LEU A 1 90 ? 7.489 -3.196 -5.412 1.00 96.06 90 LEU A N 1
ATOM 719 C CA . LEU A 1 90 ? 6.488 -2.431 -4.661 1.00 96.06 90 LEU A CA 1
ATOM 720 C C . LEU A 1 90 ? 7.127 -1.606 -3.535 1.00 96.06 90 LEU A C 1
ATOM 722 O O . LEU A 1 90 ? 6.754 -0.451 -3.341 1.00 96.06 90 LEU A O 1
ATOM 726 N N . ARG A 1 91 ? 8.146 -2.140 -2.848 1.00 97.31 91 ARG A N 1
ATOM 727 C CA . ARG A 1 91 ? 8.937 -1.396 -1.854 1.00 97.31 91 ARG A CA 1
ATOM 728 C C . ARG A 1 91 ? 9.694 -0.225 -2.472 1.00 97.31 91 ARG A C 1
ATOM 730 O O . ARG A 1 91 ? 9.768 0.840 -1.859 1.00 97.31 91 ARG A O 1
ATOM 737 N N . TRP A 1 92 ? 10.252 -0.401 -3.668 1.00 97.69 92 TRP A N 1
ATOM 738 C CA . TRP A 1 92 ? 10.900 0.681 -4.407 1.00 97.69 92 TRP A CA 1
ATOM 739 C C . TRP A 1 92 ? 9.904 1.795 -4.747 1.00 97.69 92 TRP A C 1
ATOM 741 O O . TRP A 1 92 ? 10.184 2.951 -4.434 1.00 97.69 92 TRP A O 1
ATOM 751 N N . ILE A 1 93 ? 8.722 1.459 -5.278 1.00 95.56 93 ILE A N 1
ATOM 752 C CA . ILE A 1 93 ? 7.641 2.428 -5.529 1.00 95.56 93 ILE A CA 1
ATOM 753 C C . ILE A 1 93 ? 7.237 3.152 -4.241 1.00 95.56 93 ILE A C 1
ATOM 755 O O . ILE A 1 93 ? 7.175 4.384 -4.211 1.00 95.56 93 ILE A O 1
ATOM 759 N N . ALA A 1 94 ? 7.019 2.402 -3.159 1.00 95.38 94 ALA A N 1
ATOM 760 C CA . ALA A 1 94 ? 6.622 2.944 -1.866 1.00 95.38 94 ALA A CA 1
ATOM 761 C C . ALA A 1 94 ? 7.605 3.998 -1.335 1.00 95.38 94 ALA A C 1
ATOM 763 O O . ALA A 1 94 ? 7.185 4.953 -0.685 1.00 95.38 94 ALA A O 1
ATOM 764 N N . GLY A 1 95 ? 8.898 3.870 -1.653 1.00 95.62 95 GLY A N 1
ATOM 765 C CA . GLY A 1 95 ? 9.927 4.843 -1.286 1.00 95.62 95 GLY A CA 1
ATOM 766 C C . GLY A 1 95 ? 9.735 6.237 -1.896 1.00 95.62 95 GLY A C 1
ATOM 767 O O . GLY A 1 95 ? 10.299 7.199 -1.376 1.00 95.62 95 GLY A O 1
ATOM 768 N N . PHE A 1 96 ? 8.942 6.364 -2.963 1.00 93.19 96 PHE A N 1
ATOM 769 C CA . PHE A 1 96 ? 8.624 7.654 -3.580 1.00 93.19 96 PHE A CA 1
ATOM 770 C C . PHE A 1 96 ? 7.265 8.214 -3.160 1.00 93.19 96 PHE A C 1
ATOM 772 O O . PHE A 1 96 ? 7.120 9.437 -3.091 1.00 93.19 96 PHE A O 1
ATOM 779 N N . ILE A 1 97 ? 6.285 7.342 -2.904 1.00 91.81 97 ILE A N 1
ATOM 780 C CA . ILE A 1 97 ? 4.888 7.749 -2.678 1.00 91.81 97 ILE A CA 1
ATOM 781 C C . ILE A 1 97 ? 4.499 7.822 -1.200 1.00 91.81 97 ILE A C 1
ATOM 783 O O . ILE A 1 97 ? 3.608 8.593 -0.852 1.00 91.81 97 ILE A O 1
ATOM 787 N N . LEU A 1 98 ? 5.164 7.066 -0.320 1.00 93.38 98 LEU A N 1
ATOM 788 C CA . LEU A 1 98 ? 4.906 7.124 1.117 1.00 93.38 98 LEU A CA 1
ATOM 789 C C . LEU A 1 98 ? 5.776 8.190 1.785 1.00 93.38 98 LEU A C 1
ATOM 791 O O . LEU A 1 98 ? 6.947 8.378 1.448 1.00 93.38 98 LEU A O 1
ATOM 795 N N . SER A 1 99 ? 5.217 8.855 2.798 1.00 94.00 99 SER A N 1
ATOM 796 C CA . SER A 1 99 ? 6.015 9.665 3.719 1.00 94.00 99 SER A CA 1
ATOM 797 C C . SER A 1 99 ? 6.989 8.777 4.496 1.00 94.00 99 SER A C 1
ATOM 799 O O . SER A 1 99 ? 6.794 7.566 4.628 1.00 94.00 99 SER A O 1
ATOM 801 N N . LYS A 1 100 ? 8.047 9.368 5.059 1.00 95.75 100 LYS A N 1
ATOM 802 C CA . LYS A 1 100 ? 9.034 8.598 5.826 1.00 95.75 100 LYS A CA 1
ATOM 803 C C . LYS A 1 100 ? 8.410 7.835 7.014 1.00 95.75 100 LYS A C 1
ATOM 805 O O . LYS A 1 100 ? 8.743 6.658 7.165 1.00 95.75 100 LYS A O 1
ATOM 810 N N . PRO A 1 101 ? 7.501 8.427 7.819 1.00 95.94 101 PRO A N 1
ATOM 811 C CA . PRO A 1 101 ? 6.789 7.687 8.860 1.00 95.94 101 PRO A CA 1
ATOM 812 C C . PRO A 1 101 ? 5.940 6.534 8.309 1.00 95.94 101 PRO A C 1
ATOM 814 O O . PRO A 1 101 ? 6.057 5.416 8.801 1.00 95.94 101 PRO A O 1
ATOM 817 N N . ALA A 1 102 ? 5.155 6.768 7.250 1.00 97.25 102 ALA A N 1
ATOM 818 C CA . ALA A 1 102 ? 4.321 5.730 6.638 1.00 97.25 102 ALA A CA 1
ATOM 819 C C . ALA A 1 102 ? 5.161 4.576 6.068 1.00 97.25 102 ALA A C 1
ATOM 821 O O . ALA A 1 102 ? 4.829 3.410 6.261 1.00 97.25 102 ALA A O 1
ATOM 822 N N . PHE A 1 103 ? 6.295 4.883 5.432 1.00 97.69 103 PHE A N 1
ATOM 823 C CA . PHE A 1 103 ? 7.225 3.876 4.927 1.00 97.69 103 PHE A CA 1
ATOM 824 C C . PHE A 1 103 ? 7.797 3.003 6.053 1.00 97.69 103 PHE A C 1
ATOM 826 O O . PHE A 1 103 ? 7.916 1.787 5.898 1.00 97.69 103 PHE A O 1
ATOM 833 N N . ASN A 1 104 ? 8.158 3.603 7.191 1.00 97.81 104 ASN A N 1
ATOM 834 C CA . ASN A 1 104 ? 8.655 2.839 8.331 1.00 97.81 104 ASN A CA 1
ATOM 835 C C . ASN A 1 104 ? 7.556 1.968 8.958 1.00 97.81 104 ASN A C 1
ATOM 837 O O . ASN A 1 104 ? 7.832 0.827 9.316 1.00 97.81 104 ASN A O 1
ATOM 841 N N . ILE A 1 105 ? 6.316 2.456 9.049 1.00 97.88 105 ILE A N 1
ATOM 842 C CA . ILE A 1 105 ? 5.180 1.633 9.491 1.00 97.88 105 ILE A CA 1
ATOM 843 C C . ILE A 1 105 ? 5.039 0.435 8.550 1.00 97.88 105 ILE A C 1
ATOM 845 O O . ILE A 1 105 ? 5.132 -0.702 8.999 1.00 97.88 105 ILE A O 1
ATOM 849 N N . ALA A 1 106 ? 4.946 0.689 7.241 1.00 97.94 106 ALA A N 1
ATOM 850 C CA . ALA A 1 106 ? 4.730 -0.318 6.207 1.00 97.94 106 ALA A CA 1
ATOM 851 C C . ALA A 1 106 ? 5.800 -1.426 6.166 1.00 97.94 106 ALA A C 1
ATOM 853 O O . ALA A 1 106 ? 5.465 -2.589 5.940 1.00 97.94 106 ALA A O 1
ATOM 854 N N . TYR A 1 107 ? 7.079 -1.089 6.369 1.00 97.62 107 TYR A N 1
ATOM 855 C CA . TYR A 1 107 ? 8.198 -2.013 6.123 1.00 97.62 107 TYR A CA 1
ATOM 856 C C . TYR A 1 107 ? 9.095 -2.314 7.326 1.00 97.62 107 TYR A C 1
ATOM 858 O O . TYR A 1 107 ? 9.973 -3.174 7.207 1.00 97.62 107 TYR A O 1
ATOM 866 N N . SER A 1 108 ? 8.902 -1.623 8.450 1.00 96.12 108 SER A N 1
ATOM 867 C CA . SER A 1 108 ? 9.666 -1.812 9.691 1.00 96.12 108 SER A CA 1
ATOM 868 C C . SER A 1 108 ? 8.779 -2.120 10.902 1.00 96.12 108 SER A C 1
ATOM 870 O O . SER A 1 108 ? 9.310 -2.230 12.001 1.00 96.12 108 SER A O 1
ATOM 872 N N . GLN A 1 109 ? 7.462 -2.287 10.709 1.00 94.81 109 GLN A N 1
ATOM 873 C CA . GLN A 1 109 ? 6.488 -2.550 11.781 1.00 94.81 109 GLN A CA 1
ATOM 874 C C . GLN A 1 109 ? 6.439 -1.448 12.852 1.00 94.81 109 GLN A C 1
ATOM 876 O O . GLN A 1 109 ? 6.074 -1.703 14.003 1.00 94.81 109 GLN A O 1
ATOM 881 N N . ASP A 1 110 ? 6.792 -0.213 12.479 1.00 95.88 110 ASP A N 1
ATOM 882 C CA . ASP A 1 110 ? 6.531 0.949 13.328 1.00 95.88 110 ASP A CA 1
ATOM 883 C C . ASP A 1 110 ? 5.013 1.125 13.514 1.00 95.88 110 ASP A C 1
ATOM 885 O O . ASP A 1 110 ? 4.191 0.590 12.771 1.00 95.88 110 ASP A O 1
ATOM 889 N N . THR A 1 111 ? 4.623 1.906 14.517 1.00 96.12 111 THR A N 1
ATOM 890 C CA . THR A 1 111 ? 3.221 2.251 14.780 1.00 96.12 111 THR A CA 1
ATOM 891 C C . THR A 1 111 ? 3.096 3.767 14.861 1.00 96.12 111 THR A C 1
ATOM 893 O O . THR A 1 111 ? 3.900 4.423 15.527 1.00 96.12 111 THR A O 1
ATOM 896 N N . GLU A 1 112 ? 2.106 4.341 14.179 1.00 96.00 112 GLU A N 1
ATOM 897 C CA . GLU A 1 112 ? 1.838 5.776 14.259 1.00 96.00 112 GLU A CA 1
ATOM 898 C C . GLU A 1 112 ? 1.415 6.172 15.684 1.00 96.00 112 GLU A C 1
ATOM 900 O O . GLU A 1 112 ? 0.836 5.356 16.412 1.00 96.00 112 GLU A O 1
ATOM 905 N N . PRO A 1 113 ? 1.658 7.421 16.117 1.00 96.94 113 PRO A N 1
ATOM 906 C CA . PRO A 1 113 ? 1.195 7.870 17.420 1.00 96.94 113 PRO A CA 1
ATOM 907 C C . PRO A 1 113 ? -0.325 7.729 17.555 1.00 96.94 113 PRO A C 1
ATOM 909 O O . PRO A 1 113 ? -1.081 8.035 16.631 1.00 96.94 113 PRO A O 1
ATOM 912 N N . ARG A 1 114 ? -0.784 7.330 18.740 1.00 96.38 114 ARG A N 1
ATOM 913 C CA . ARG A 1 114 ? -2.215 7.295 19.063 1.00 96.38 114 ARG A CA 1
ATOM 914 C C . ARG A 1 114 ? -2.891 8.640 18.760 1.00 96.38 114 ARG A C 1
ATOM 916 O O . ARG A 1 114 ? -2.319 9.690 19.051 1.00 96.38 114 ARG A O 1
ATOM 923 N N . PHE A 1 115 ? -4.111 8.596 18.235 1.00 96.31 115 PHE A N 1
ATOM 924 C CA . PHE A 1 115 ? -4.937 9.762 17.892 1.00 96.31 115 PHE A CA 1
ATOM 925 C C . PHE A 1 115 ? -4.338 10.705 16.835 1.00 96.31 115 PHE A C 1
ATOM 927 O O . PHE A 1 115 ? -4.756 11.854 16.737 1.00 96.31 115 PHE A O 1
ATOM 934 N N . SER A 1 116 ? -3.346 10.256 16.058 1.00 95.75 116 SER A N 1
ATOM 935 C CA . SER A 1 116 ? -2.681 11.120 15.071 1.00 95.75 116 SER A CA 1
ATOM 936 C C . SER A 1 116 ? -3.257 11.032 13.658 1.00 95.75 116 SER A C 1
ATOM 938 O O . SER A 1 116 ? -3.073 11.966 12.878 1.00 95.75 116 SER A O 1
ATOM 940 N N . SER A 1 117 ? -3.944 9.937 13.316 1.00 94.69 117 SER A N 1
ATOM 941 C CA . SER A 1 117 ? -4.450 9.744 11.960 1.00 94.69 117 SER A CA 1
ATOM 942 C C . SER A 1 117 ? -5.680 10.610 11.671 1.00 94.69 117 SER A C 1
ATOM 944 O O . SER A 1 117 ? -6.631 10.579 12.453 1.00 94.69 117 SER A O 1
ATOM 946 N N . PRO A 1 118 ? -5.736 11.296 10.514 1.00 93.88 118 PRO A N 1
ATOM 947 C CA . PRO A 1 118 ? -6.952 11.977 10.071 1.00 93.88 118 PRO A CA 1
ATOM 948 C C . PRO A 1 118 ? -8.098 11.001 9.757 1.00 93.88 118 PRO A C 1
ATOM 950 O O . PRO A 1 118 ? -9.256 11.390 9.821 1.00 93.88 118 PRO A O 1
ATOM 953 N N . LEU A 1 119 ? -7.791 9.732 9.463 1.00 95.00 119 LEU A N 1
ATOM 954 C CA . LEU A 1 119 ? -8.787 8.691 9.189 1.00 95.00 119 LEU A CA 1
ATOM 955 C C . LEU A 1 119 ? -9.392 8.096 10.466 1.00 95.00 119 LEU A C 1
ATOM 957 O O . LEU A 1 119 ? -10.259 7.227 10.384 1.00 95.00 119 LEU A O 1
ATOM 961 N N . LEU A 1 120 ? -8.925 8.517 11.647 1.00 94.88 120 LEU A N 1
ATOM 962 C CA . LEU A 1 120 ? -9.433 8.004 12.912 1.00 94.88 120 LEU A CA 1
ATOM 963 C C . LEU A 1 120 ? -10.887 8.410 13.142 1.00 94.88 120 LEU A C 1
ATOM 965 O O . LEU A 1 120 ? -11.705 7.541 13.406 1.00 94.88 120 LEU A O 1
ATOM 969 N N . GLU A 1 121 ? -11.201 9.699 13.026 1.00 91.50 121 GLU A N 1
ATOM 970 C CA . GLU A 1 121 ? -12.547 10.245 13.276 1.00 91.50 121 GLU A CA 1
ATOM 971 C C . GLU A 1 121 ? -13.366 10.403 11.983 1.00 91.50 121 GLU A C 1
ATOM 973 O O . GLU A 1 121 ? -14.505 10.865 12.012 1.00 91.50 121 GLU A O 1
ATOM 978 N N . ASP A 1 122 ? -12.802 10.016 10.835 1.00 90.31 122 ASP A N 1
ATOM 979 C CA . ASP A 1 122 ? -13.521 10.023 9.564 1.00 90.31 122 ASP A CA 1
ATOM 980 C C . ASP A 1 122 ? -14.518 8.855 9.506 1.00 90.31 122 ASP A C 1
ATOM 982 O O . ASP A 1 122 ? -14.177 7.696 9.772 1.00 90.31 122 ASP A O 1
ATOM 986 N N . HIS A 1 123 ? -15.763 9.179 9.170 1.00 91.38 123 HIS A N 1
ATOM 987 C CA . HIS A 1 123 ? -16.887 8.252 9.023 1.00 91.38 123 HIS A CA 1
ATOM 988 C C . HIS A 1 123 ? -17.558 8.369 7.652 1.00 91.38 123 HIS A C 1
ATOM 990 O O . HIS A 1 123 ? -18.697 7.935 7.474 1.00 91.38 123 HIS A O 1
ATOM 996 N N . SER A 1 124 ? -16.876 8.987 6.691 1.00 94.62 124 SER A N 1
ATOM 997 C CA . SER A 1 124 ? -17.355 9.090 5.320 1.00 94.62 124 SER A CA 1
ATOM 998 C C . SER A 1 124 ? -17.577 7.696 4.728 1.00 94.62 124 SER A C 1
ATOM 1000 O O . SER A 1 124 ? -16.798 6.769 4.967 1.00 94.62 124 SER A O 1
ATOM 1002 N N . ALA A 1 125 ? -18.645 7.546 3.945 1.00 96.94 125 ALA A N 1
ATOM 1003 C CA . ALA A 1 125 ? -18.888 6.322 3.195 1.00 96.94 125 ALA A CA 1
ATOM 1004 C C . ALA A 1 125 ? -17.806 6.147 2.117 1.00 96.94 125 ALA A C 1
ATOM 1006 O O . ALA A 1 125 ? -17.377 7.118 1.489 1.00 96.94 125 ALA A O 1
ATOM 1007 N N . GLY A 1 126 ? -17.331 4.917 1.941 1.00 96.31 126 GLY A N 1
ATOM 1008 C CA . GLY A 1 126 ? -16.224 4.600 1.042 1.00 96.31 126 GLY A CA 1
ATOM 1009 C C . GLY A 1 126 ? -15.427 3.351 1.418 1.00 96.31 126 GLY A C 1
ATOM 1010 O O . GLY A 1 126 ? -15.842 2.534 2.252 1.00 96.31 126 GLY A O 1
ATOM 1011 N N . LEU A 1 127 ? -14.258 3.239 0.790 1.00 95.56 127 LEU A N 1
ATOM 1012 C CA . LEU A 1 127 ? -13.331 2.113 0.839 1.00 95.56 127 LEU A CA 1
ATOM 1013 C C . LEU A 1 127 ? -11.955 2.573 1.340 1.00 95.56 127 LEU A C 1
ATOM 1015 O O . LEU A 1 127 ? -11.365 3.518 0.816 1.00 95.56 127 LEU A O 1
ATOM 1019 N N . TYR A 1 128 ? -11.395 1.836 2.293 1.00 96.94 128 TYR A N 1
ATOM 1020 C CA . TYR A 1 128 ? -9.988 1.922 2.662 1.00 96.94 128 TYR A CA 1
ATOM 1021 C C . TYR A 1 128 ? -9.187 0.931 1.825 1.00 96.94 128 TYR A C 1
ATOM 1023 O O . TYR A 1 128 ? -9.533 -0.251 1.733 1.00 96.94 128 TYR A O 1
ATOM 1031 N N . LYS A 1 129 ? -8.103 1.408 1.226 1.00 95.62 129 LYS A N 1
ATOM 1032 C CA . LYS A 1 129 ? -7.284 0.659 0.273 1.00 95.62 129 LYS A CA 1
ATOM 1033 C C . LYS A 1 129 ? -5.809 0.697 0.641 1.00 95.62 129 LYS A C 1
ATOM 1035 O O . LYS A 1 129 ? -5.349 1.580 1.363 1.00 95.62 129 LYS A O 1
ATOM 1040 N N . ASP A 1 130 ? -5.067 -0.258 0.106 1.00 95.94 130 ASP A N 1
ATOM 1041 C CA . ASP A 1 130 ? -3.615 -0.284 0.171 1.00 95.94 130 ASP A CA 1
ATOM 1042 C C . ASP A 1 130 ? -3.052 0.926 -0.600 1.00 95.94 130 ASP A C 1
ATOM 1044 O O . ASP A 1 130 ? -3.351 1.081 -1.786 1.00 95.94 130 ASP A O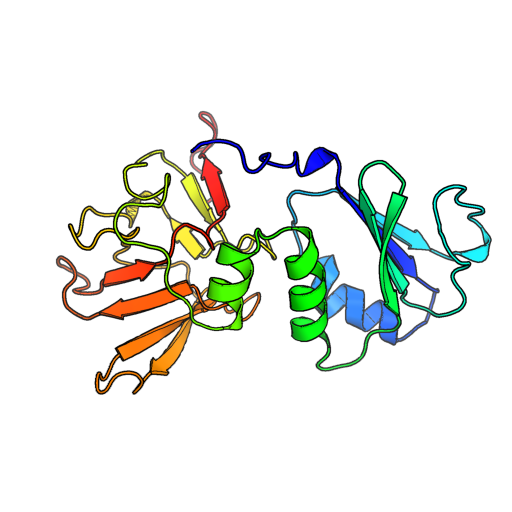 1
ATOM 1048 N N . PRO A 1 131 ? -2.250 1.804 0.028 1.00 93.75 131 PRO A N 1
ATOM 1049 C CA . PRO A 1 131 ? -1.802 3.046 -0.601 1.00 93.75 131 PRO A CA 1
ATOM 1050 C C . PRO A 1 131 ? -0.781 2.833 -1.728 1.00 93.75 131 PRO A C 1
ATOM 1052 O O . PRO A 1 131 ? -0.512 3.763 -2.484 1.00 93.75 131 PRO A O 1
ATOM 1055 N N . ILE A 1 132 ? -0.193 1.639 -1.851 1.00 93.81 132 ILE A N 1
ATOM 1056 C CA . ILE A 1 132 ? 0.800 1.324 -2.884 1.00 93.81 132 ILE A CA 1
ATOM 1057 C C . ILE A 1 132 ? 0.115 0.686 -4.086 1.00 93.81 132 ILE A C 1
ATOM 1059 O O . ILE A 1 132 ? 0.354 1.082 -5.223 1.00 93.81 132 ILE A O 1
ATOM 1063 N N . THR A 1 133 ? -0.726 -0.315 -3.837 1.00 92.88 133 THR A N 1
ATOM 1064 C CA . THR A 1 133 ? -1.351 -1.133 -4.892 1.00 92.88 133 THR A CA 1
ATOM 1065 C C . THR A 1 133 ? -2.753 -0.668 -5.276 1.00 92.88 133 THR A C 1
ATOM 1067 O O . THR A 1 133 ? -3.245 -1.021 -6.344 1.00 92.88 133 THR A O 1
ATOM 1070 N N . GLY A 1 134 ? -3.412 0.105 -4.415 1.00 91.69 134 GLY A N 1
ATOM 1071 C CA . GLY A 1 134 ? -4.814 0.481 -4.570 1.00 91.69 134 GLY A CA 1
ATOM 1072 C C . GLY A 1 134 ? -5.802 -0.644 -4.246 1.00 91.69 134 GLY A C 1
ATOM 1073 O 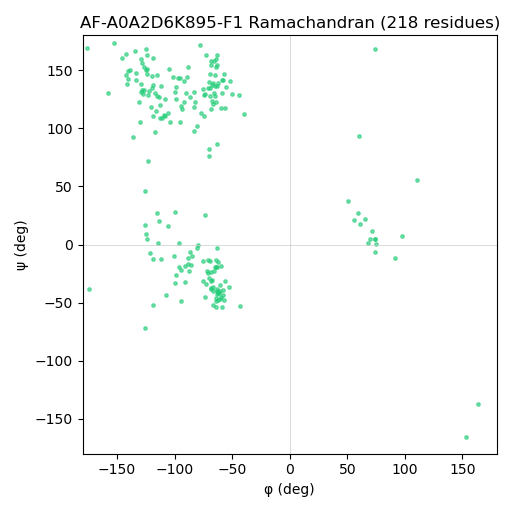O . GLY A 1 134 ? -7.006 -0.418 -4.338 1.00 91.69 134 GLY A O 1
ATOM 1074 N N . SER A 1 135 ? -5.330 -1.834 -3.856 1.00 93.25 135 SER A N 1
ATOM 1075 C CA . SER A 1 135 ? -6.199 -2.972 -3.546 1.00 93.25 135 SER A CA 1
ATOM 1076 C C . SER A 1 135 ? -7.130 -2.668 -2.364 1.00 93.25 135 SER A C 1
ATOM 1078 O O . SER A 1 135 ? -6.682 -2.078 -1.377 1.00 93.25 135 SER A O 1
ATOM 1080 N N . PRO A 1 136 ? -8.408 -3.078 -2.430 1.00 95.75 136 PRO A N 1
ATOM 1081 C CA . PRO A 1 136 ? -9.369 -2.863 -1.354 1.00 95.75 136 PRO A CA 1
ATOM 1082 C C . PRO A 1 136 ? -8.963 -3.634 -0.088 1.00 95.75 136 PRO A C 1
ATOM 1084 O O . PRO A 1 136 ? -8.574 -4.796 -0.173 1.00 95.75 136 PRO A O 1
ATOM 1087 N N . LEU A 1 137 ? -9.055 -2.992 1.082 1.00 97.75 137 LEU A N 1
ATOM 1088 C CA . LEU A 1 137 ? -8.706 -3.591 2.378 1.00 97.75 137 LEU A CA 1
ATOM 1089 C C . LEU A 1 137 ? -9.905 -3.644 3.332 1.00 97.75 137 LEU A C 1
ATOM 1091 O O . LEU A 1 137 ? -10.212 -4.705 3.874 1.00 97.75 137 LEU A O 1
ATOM 1095 N N . PHE A 1 138 ? -10.590 -2.515 3.534 1.00 98.31 138 PHE A N 1
ATOM 1096 C CA . PHE A 1 138 ? -11.696 -2.395 4.491 1.00 98.31 138 PHE A CA 1
ATOM 1097 C C . PHE A 1 138 ? -12.804 -1.498 3.950 1.00 98.31 138 PHE A C 1
ATOM 1099 O O . PHE A 1 138 ? -12.525 -0.492 3.307 1.00 98.31 138 PHE A O 1
ATOM 1106 N N . LEU A 1 139 ? -14.058 -1.803 4.275 1.00 97.81 139 LEU A N 1
ATOM 1107 C CA . LEU A 1 139 ? -15.203 -0.953 3.959 1.00 97.81 139 LEU A CA 1
ATOM 1108 C C . LEU A 1 139 ? -15.555 -0.055 5.150 1.00 97.81 139 LEU A C 1
ATOM 1110 O O . LEU A 1 139 ? -15.473 -0.467 6.309 1.00 97.81 139 LEU A O 1
ATOM 1114 N N . SER A 1 140 ? -15.974 1.177 4.863 1.00 97.38 140 SER A N 1
ATOM 1115 C CA . SER A 1 140 ? -16.388 2.174 5.867 1.00 97.38 140 SER A CA 1
ATOM 1116 C C . SER A 1 140 ? -17.456 1.673 6.838 1.00 97.38 140 SER A C 1
ATOM 1118 O O . SER A 1 140 ? -17.373 1.964 8.028 1.00 97.38 140 SER A O 1
ATOM 1120 N N . HIS A 1 141 ? -18.405 0.849 6.387 1.00 96.25 141 HIS A N 1
ATOM 1121 C CA . HIS A 1 141 ? -19.449 0.297 7.254 1.00 96.25 141 HIS A CA 1
ATOM 1122 C C . HIS A 1 141 ? -18.931 -0.722 8.289 1.00 96.25 141 HIS A C 1
ATOM 1124 O O . HIS A 1 141 ? -19.645 -1.038 9.239 1.00 96.25 141 HIS A O 1
ATOM 1130 N N . TRP A 1 142 ? -17.703 -1.237 8.137 1.00 97.38 142 TRP A N 1
ATOM 1131 C CA . TRP A 1 142 ? -17.044 -2.055 9.162 1.00 97.38 142 TRP A CA 1
ATOM 1132 C C . TRP A 1 142 ? -16.255 -1.228 10.174 1.00 97.38 142 TRP A C 1
ATOM 1134 O O . TRP A 1 142 ? -15.819 -1.781 11.188 1.00 97.38 142 TRP A O 1
ATOM 1144 N N . LYS A 1 143 ? -16.035 0.065 9.915 1.00 97.62 143 LYS A N 1
ATOM 1145 C CA . LYS A 1 143 ? -15.316 0.943 10.836 1.00 97.62 143 LYS A CA 1
ATOM 1146 C C . LYS A 1 143 ? -16.161 1.214 12.080 1.00 97.62 143 LYS A C 1
ATOM 1148 O O . LYS A 1 143 ? -17.362 1.453 11.988 1.00 97.62 143 LYS A O 1
ATOM 1153 N N . PHE A 1 144 ? -15.522 1.229 13.246 1.00 97.00 144 PHE A N 1
ATOM 1154 C CA . PHE A 1 144 ? -16.169 1.570 14.510 1.00 97.00 144 PHE A CA 1
ATOM 1155 C C . PHE A 1 144 ? -15.225 2.303 15.469 1.00 97.00 144 PHE A C 1
ATOM 1157 O O . PHE A 1 144 ? -14.000 2.198 15.379 1.00 97.00 144 PHE A O 1
ATOM 1164 N N . GLU A 1 145 ? -15.815 3.001 16.439 1.00 96.25 145 GLU A N 1
ATOM 1165 C CA . GLU A 1 145 ? -15.081 3.743 17.462 1.00 96.25 145 GLU A CA 1
ATOM 1166 C C . GLU A 1 145 ? -14.645 2.828 18.60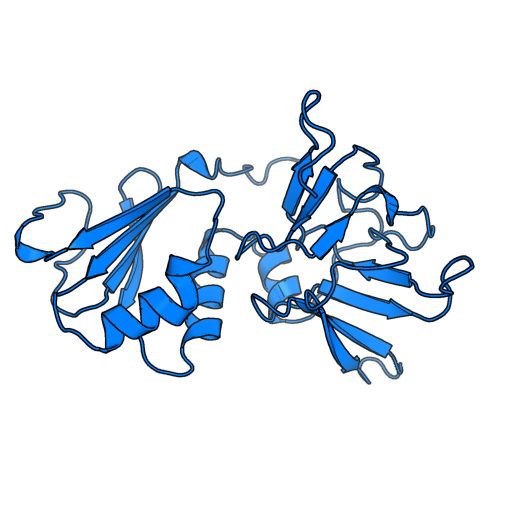9 1.00 96.25 145 GLU A C 1
ATOM 1168 O O . GLU A 1 145 ? -15.410 2.527 19.524 1.00 96.25 145 GLU A O 1
ATOM 1173 N N . SER A 1 146 ? -13.392 2.371 18.560 1.00 95.88 146 SER A N 1
ATOM 1174 C CA . SER A 1 146 ? -12.820 1.493 19.591 1.00 95.88 146 SER A CA 1
ATOM 1175 C C . SER A 1 146 ? -12.238 2.238 20.796 1.00 95.88 146 SER A C 1
ATOM 1177 O O . SER A 1 146 ? -11.968 1.624 21.826 1.00 95.88 146 SER A O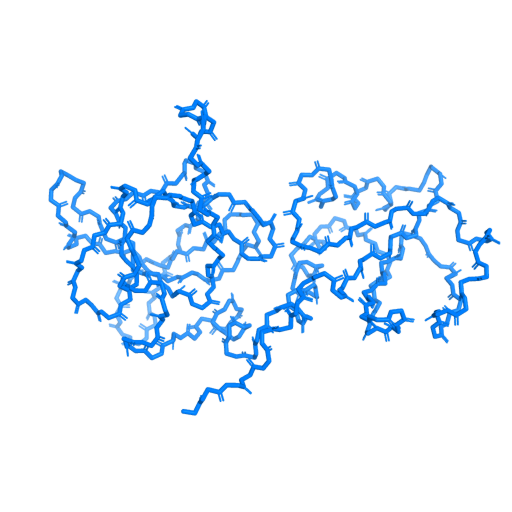 1
ATOM 1179 N N . GLY A 1 147 ? -11.967 3.542 20.661 1.00 95.81 147 GLY A N 1
ATOM 1180 C CA . GLY A 1 147 ? -11.236 4.331 21.659 1.00 95.81 147 GLY A CA 1
ATOM 1181 C C . GLY A 1 147 ? -9.740 3.991 21.778 1.00 95.81 147 GLY A C 1
ATOM 1182 O O . GLY A 1 147 ? -9.052 4.549 22.635 1.00 95.81 147 GLY A O 1
ATOM 1183 N N . SER A 1 148 ? -9.209 3.106 20.922 1.00 95.06 148 SER A N 1
ATOM 1184 C CA . SER A 1 148 ? -7.793 2.704 20.942 1.00 95.06 148 SER A CA 1
ATOM 1185 C C . SER A 1 148 ? -6.850 3.850 20.551 1.00 95.06 148 SER A C 1
ATOM 1187 O O . SER A 1 148 ? -5.728 3.937 21.053 1.00 95.06 148 SER A O 1
ATOM 1189 N N . GLY A 1 149 ? -7.330 4.756 19.695 1.00 96.69 149 GLY A N 1
ATOM 1190 C CA . GLY A 1 149 ? -6.549 5.821 19.072 1.00 96.69 149 GLY A CA 1
ATOM 1191 C C . GLY A 1 149 ? -6.061 5.504 17.659 1.00 96.69 149 GLY A C 1
ATOM 1192 O O . GLY A 1 149 ? -5.305 6.304 17.116 1.00 96.69 149 GLY A O 1
ATOM 1193 N N . TRP A 1 150 ? -6.503 4.392 17.065 1.00 98.31 150 TRP A N 1
ATOM 1194 C CA . TRP A 1 150 ? -6.245 4.029 15.668 1.00 98.31 150 TRP A CA 1
ATOM 1195 C C . TRP A 1 150 ? -7.533 3.568 14.969 1.00 98.31 150 TRP A C 1
ATOM 1197 O O . TRP A 1 150 ? -8.388 2.962 15.634 1.00 98.31 150 TRP A O 1
ATOM 1207 N N . PRO A 1 151 ? -7.677 3.816 13.649 1.00 98.06 151 PRO A N 1
ATOM 1208 C CA . PRO A 1 151 ? -8.770 3.272 12.849 1.00 98.06 151 PRO A CA 1
ATOM 1209 C C . PRO A 1 151 ? -9.008 1.792 13.151 1.00 98.06 151 PRO A C 1
ATOM 1211 O O . PRO A 1 151 ? -8.074 0.986 13.196 1.00 98.06 151 PRO A O 1
ATOM 1214 N N . SER A 1 152 ? -10.262 1.450 13.439 1.00 98.19 152 SER A N 1
ATOM 1215 C CA . SER A 1 152 ? -10.640 0.118 13.901 1.00 98.19 152 SER A CA 1
ATOM 1216 C C . SER A 1 152 ? -11.790 -0.436 13.076 1.00 98.19 152 SER A C 1
ATOM 1218 O O . SER A 1 152 ? -12.793 0.249 12.889 1.00 98.19 152 SER A O 1
ATOM 1220 N N . PHE A 1 153 ? -11.649 -1.677 12.614 1.00 98.44 153 PHE A N 1
ATOM 1221 C CA . PHE A 1 153 ? -12.640 -2.359 11.777 1.00 98.44 153 PHE A CA 1
ATOM 1222 C C . PHE A 1 153 ? -13.054 -3.696 12.393 1.00 98.44 153 PHE A C 1
ATOM 1224 O O . PHE A 1 153 ? -12.261 -4.322 13.100 1.00 98.44 153 PHE A O 1
ATOM 1231 N N . VAL A 1 154 ? -14.290 -4.134 12.143 1.00 98.25 154 VAL A N 1
ATOM 1232 C CA . VAL A 1 154 ? -14.812 -5.439 12.610 1.00 98.25 154 VAL A CA 1
ATOM 1233 C C . VAL A 1 154 ? -14.602 -6.583 11.616 1.00 98.25 154 VAL A C 1
ATOM 1235 O O . VAL A 1 154 ? -14.684 -7.758 11.993 1.00 98.25 154 VAL A O 1
ATOM 1238 N N . ASP A 1 155 ? -14.353 -6.241 10.354 1.00 97.81 155 ASP A N 1
ATOM 1239 C CA . ASP A 1 155 ? -14.139 -7.165 9.243 1.00 97.81 155 ASP A CA 1
ATOM 1240 C C . ASP A 1 155 ? -13.253 -6.527 8.167 1.00 97.81 155 ASP A C 1
ATOM 1242 O O . ASP A 1 155 ? -12.928 -5.343 8.268 1.00 97.81 155 ASP A O 1
ATOM 1246 N N . ALA A 1 156 ? -12.865 -7.309 7.162 1.00 98.12 156 ALA A N 1
ATOM 1247 C CA . ALA A 1 156 ? -12.028 -6.894 6.043 1.00 98.12 156 ALA A CA 1
ATOM 1248 C C . ALA A 1 156 ? -12.482 -7.544 4.731 1.00 98.12 156 ALA A C 1
ATOM 1250 O O . ALA A 1 156 ? -13.213 -8.533 4.732 1.00 98.12 156 ALA A O 1
ATOM 1251 N N . VAL A 1 157 ? -12.012 -7.003 3.607 1.00 98.00 157 VAL A N 1
ATOM 1252 C CA . VAL A 1 157 ? -12.298 -7.568 2.284 1.00 98.00 157 VAL A CA 1
ATOM 1253 C C . VAL A 1 157 ? -11.689 -8.969 2.184 1.00 98.00 157 VAL A C 1
ATOM 1255 O O . VAL A 1 157 ? -10.560 -9.209 2.621 1.00 98.00 157 VAL A O 1
ATOM 1258 N N . GLU A 1 158 ? -12.448 -9.915 1.630 1.00 97.44 158 GLU A N 1
ATOM 1259 C CA . GLU A 1 158 ? -12.027 -11.313 1.544 1.00 97.44 158 GLU A CA 1
ATOM 1260 C C . GLU A 1 158 ? -10.711 -11.447 0.759 1.00 97.44 158 GLU A C 1
ATOM 1262 O O . GLU A 1 158 ? -10.535 -10.870 -0.312 1.00 97.44 158 GLU A O 1
ATOM 1267 N N . GLY A 1 159 ? -9.744 -12.178 1.323 1.00 97.50 159 GLY A N 1
ATOM 1268 C CA . GLY A 1 159 ? -8.412 -12.363 0.733 1.00 97.50 159 GLY A CA 1
ATOM 1269 C C . GLY A 1 159 ? -7.471 -11.151 0.820 1.00 97.50 159 GLY A C 1
ATOM 1270 O O . GLY A 1 159 ? -6.283 -11.289 0.519 1.00 97.50 159 GLY A O 1
ATOM 1271 N N . ALA A 1 160 ? -7.941 -9.989 1.285 1.00 97.75 160 ALA A N 1
ATOM 1272 C CA . ALA A 1 160 ? -7.145 -8.760 1.304 1.00 97.75 160 ALA A CA 1
ATOM 1273 C C . ALA A 1 160 ? -6.020 -8.759 2.353 1.00 97.75 160 ALA A C 1
ATOM 1275 O O . ALA A 1 160 ? -5.041 -8.024 2.208 1.00 97.75 160 ALA A O 1
ATOM 1276 N N . LEU A 1 161 ? -6.145 -9.579 3.402 1.00 98.56 161 LEU A N 1
ATOM 1277 C CA . LEU A 1 161 ? -5.240 -9.586 4.550 1.00 98.56 161 LEU A CA 1
ATOM 1278 C C . LEU A 1 161 ? -4.544 -10.937 4.745 1.00 98.56 161 LEU A C 1
ATOM 1280 O O . LEU A 1 161 ? -5.150 -11.997 4.590 1.00 98.56 161 LEU A O 1
ATOM 1284 N N . SER A 1 162 ? -3.291 -10.882 5.197 1.00 98.25 162 SER A N 1
ATOM 1285 C CA . SER A 1 162 ? -2.544 -12.025 5.727 1.00 98.25 162 SER A CA 1
ATOM 1286 C C . SER A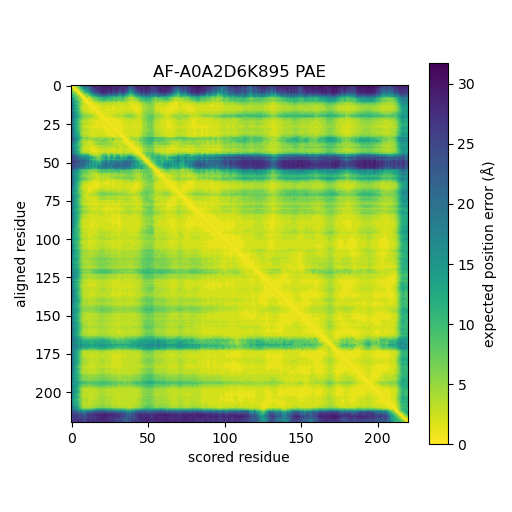 1 162 ? -2.223 -11.826 7.210 1.00 98.25 162 SER A C 1
ATOM 1288 O O . SER A 1 162 ? -1.989 -10.703 7.667 1.00 98.25 162 SER A O 1
ATOM 1290 N N . PHE A 1 163 ? -2.224 -12.927 7.962 1.00 97.94 163 PHE A N 1
ATOM 1291 C CA . PHE A 1 163 ? -2.111 -12.932 9.420 1.00 97.94 163 PHE A CA 1
ATOM 1292 C C . PHE A 1 163 ? -0.821 -13.610 9.866 1.00 97.94 163 PHE A C 1
ATOM 1294 O O . PHE A 1 163 ? -0.550 -14.749 9.484 1.00 97.94 163 PHE A O 1
ATOM 1301 N N . HIS A 1 164 ? -0.047 -12.929 10.707 1.00 97.19 164 HIS A N 1
ATOM 1302 C CA . HIS A 1 164 ? 1.269 -13.393 11.151 1.00 97.19 164 HIS A CA 1
ATOM 1303 C C . HIS A 1 164 ? 1.350 -13.337 12.674 1.00 97.19 164 HIS A C 1
ATOM 1305 O O . HIS A 1 164 ? 0.881 -12.386 13.292 1.00 97.19 164 HIS A O 1
ATOM 1311 N N . GLN A 1 165 ? 1.926 -14.357 13.310 1.00 94.94 165 GLN A N 1
ATOM 1312 C CA . GLN A 1 165 ? 2.127 -14.307 14.760 1.00 94.94 165 GLN A CA 1
ATOM 1313 C C . GLN A 1 165 ? 3.197 -13.269 15.098 1.00 94.94 165 GLN A C 1
ATOM 1315 O O . GLN A 1 165 ? 4.311 -13.335 14.582 1.00 94.94 165 GLN A O 1
ATOM 1320 N N . ASP A 1 166 ? 2.868 -12.357 16.006 1.00 90.62 166 ASP A N 1
ATOM 1321 C CA . ASP A 1 166 ? 3.779 -11.337 16.507 1.00 90.62 166 ASP A CA 1
ATOM 1322 C C . ASP A 1 166 ? 3.971 -11.521 18.016 1.00 90.62 166 ASP A C 1
ATOM 1324 O O . ASP A 1 166 ? 3.049 -11.311 18.806 1.00 90.62 166 ASP A O 1
ATOM 1328 N N . ASN A 1 167 ? 5.183 -11.935 18.394 1.00 88.62 167 ASN A N 1
ATOM 1329 C CA . ASN A 1 167 ? 5.599 -12.129 19.786 1.00 88.62 167 ASN A CA 1
ATOM 1330 C C . ASN A 1 167 ? 6.541 -11.011 20.282 1.00 88.62 167 ASN A C 1
ATOM 1332 O O . ASN A 1 167 ? 7.260 -11.181 21.272 1.00 88.62 167 ASN A O 1
ATOM 1336 N N . SER A 1 168 ? 6.606 -9.887 19.562 1.00 82.44 168 SER A N 1
ATOM 1337 C CA . SER A 1 168 ? 7.412 -8.731 19.948 1.00 82.44 168 SER A CA 1
ATOM 1338 C C . SER A 1 168 ? 6.899 -8.083 21.240 1.00 82.44 168 SER A C 1
ATOM 1340 O O . SER A 1 168 ? 5.751 -8.257 21.655 1.00 82.44 168 SER A O 1
ATOM 1342 N N . LEU A 1 169 ? 7.783 -7.339 21.916 1.00 79.19 169 LEU A N 1
ATOM 1343 C CA . LEU A 1 169 ? 7.469 -6.582 23.140 1.00 79.19 169 LEU A CA 1
ATOM 1344 C C . LEU A 1 169 ? 6.871 -7.429 24.286 1.00 79.19 169 LEU A C 1
ATOM 1346 O O . LEU A 1 169 ? 6.233 -6.891 25.187 1.00 79.19 169 LEU A O 1
ATOM 1350 N N . GLY A 1 170 ? 7.076 -8.751 24.266 1.00 79.81 170 GLY A N 1
ATOM 1351 C CA . GLY A 1 170 ? 6.548 -9.674 25.276 1.00 79.81 170 GLY A CA 1
ATOM 1352 C C . GLY A 1 170 ? 5.033 -9.894 25.207 1.00 79.81 170 GLY A C 1
ATOM 1353 O O . GLY A 1 170 ? 4.464 -10.469 26.133 1.00 79.81 170 GLY A O 1
ATOM 1354 N N . MET A 1 171 ? 4.375 -9.451 24.134 1.00 83.12 171 MET A N 1
ATOM 1355 C CA . MET A 1 171 ? 2.945 -9.651 23.897 1.00 83.12 171 MET A CA 1
ATOM 1356 C C . MET A 1 171 ? 2.737 -10.723 22.831 1.00 83.12 171 MET A C 1
ATOM 1358 O O . MET A 1 171 ? 3.561 -10.859 21.938 1.00 83.12 171 MET A O 1
ATOM 1362 N N . ARG A 1 172 ? 1.616 -11.449 22.881 1.00 85.25 172 ARG A N 1
ATOM 1363 C CA . ARG A 1 172 ? 1.194 -12.357 21.805 1.00 85.25 172 ARG A CA 1
ATOM 1364 C C . ARG A 1 172 ? 0.071 -11.695 21.018 1.00 85.25 172 ARG A C 1
ATOM 1366 O O . ARG A 1 172 ? -1.047 -11.600 21.516 1.00 85.25 172 ARG A O 1
ATOM 1373 N N . ARG A 1 173 ? 0.381 -11.221 19.815 1.00 91.81 173 ARG A N 1
ATOM 1374 C CA . ARG A 1 173 ? -0.548 -10.524 18.917 1.00 91.81 173 ARG A CA 1
ATOM 1375 C C . ARG A 1 173 ? -0.586 -11.208 17.554 1.00 91.81 173 ARG A C 1
ATOM 1377 O O . ARG A 1 173 ? 0.255 -12.054 17.242 1.00 91.81 173 ARG A O 1
ATOM 1384 N N . VAL A 1 174 ? -1.561 -10.826 16.738 1.00 97.06 174 VAL A N 1
ATOM 1385 C CA . VAL A 1 174 ? -1.634 -11.218 15.330 1.00 97.06 174 VAL A CA 1
ATOM 1386 C C . VAL A 1 174 ? -1.377 -9.974 14.493 1.00 97.06 174 VAL A C 1
ATOM 1388 O O . VAL A 1 174 ? -2.193 -9.058 14.481 1.00 97.06 174 VAL A O 1
ATOM 1391 N N . GLU A 1 175 ? -0.223 -9.911 13.839 1.00 98.12 175 GLU A N 1
ATOM 1392 C CA . GLU A 1 175 ? 0.079 -8.883 12.848 1.00 98.12 175 GLU A CA 1
ATOM 1393 C C . GLU A 1 175 ? -0.817 -9.070 11.621 1.00 98.12 175 GLU A C 1
ATOM 1395 O O . GLU A 1 175 ? -1.006 -10.183 11.124 1.00 98.12 175 GLU A O 1
ATOM 1400 N N . VAL A 1 176 ? -1.332 -7.950 11.125 1.00 98.50 176 VAL A N 1
ATOM 1401 C CA . VAL A 1 176 ? -2.134 -7.855 9.911 1.00 98.50 176 VAL A CA 1
ATOM 1402 C C . VAL A 1 176 ? -1.296 -7.182 8.830 1.00 98.50 176 VAL A C 1
ATOM 1404 O O . VAL A 1 176 ? -0.798 -6.068 9.025 1.00 98.50 176 VAL A O 1
ATOM 1407 N N . ARG A 1 177 ? -1.157 -7.848 7.681 1.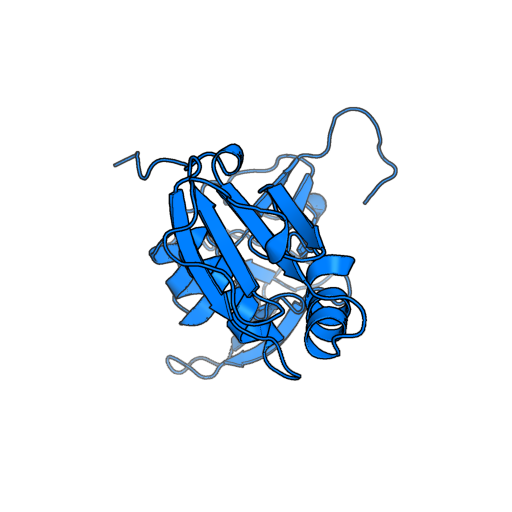00 98.56 177 ARG A N 1
ATOM 1408 C CA . ARG A 1 177 ? -0.485 -7.309 6.493 1.00 98.56 177 ARG A CA 1
ATOM 1409 C C . ARG A 1 177 ? -1.396 -7.337 5.279 1.00 98.56 177 ARG A C 1
ATOM 1411 O O . ARG A 1 177 ? -2.220 -8.239 5.158 1.00 98.56 177 ARG A O 1
ATOM 1418 N N . SER A 1 178 ? -1.191 -6.404 4.357 1.00 97.94 178 SER A N 1
ATOM 1419 C CA . SER A 1 178 ? -1.834 -6.443 3.041 1.00 97.94 178 SER A CA 1
ATOM 1420 C C . SER A 1 178 ? -1.337 -7.654 2.242 1.00 97.94 178 SER A C 1
ATOM 1422 O O . SER A 1 178 ? -0.129 -7.860 2.126 1.00 97.94 178 SER A O 1
ATOM 1424 N N . THR A 1 179 ? -2.238 -8.456 1.671 1.00 96.88 179 THR A N 1
ATOM 1425 C CA . THR A 1 179 ? -1.865 -9.561 0.767 1.00 96.88 179 THR A CA 1
ATOM 1426 C C . THR A 1 179 ? -1.286 -9.031 -0.548 1.00 96.88 179 THR A C 1
ATOM 1428 O O . THR A 1 179 ? -0.410 -9.661 -1.147 1.00 96.88 179 THR A O 1
ATOM 1431 N N . SER A 1 180 ? -1.743 -7.859 -1.005 1.00 94.50 180 SER A N 1
ATOM 1432 C CA . SER A 1 180 ? -1.338 -7.313 -2.299 1.00 94.50 180 SER A CA 1
ATOM 1433 C C . SER A 1 180 ? 0.095 -6.783 -2.275 1.00 94.50 180 SER A C 1
ATOM 1435 O O . SER A 1 180 ? 0.856 -7.101 -3.185 1.00 94.50 180 SER A O 1
ATOM 1437 N N . SER A 1 181 ? 0.492 -6.035 -1.244 1.00 95.44 181 SER A N 1
ATOM 1438 C CA . SER A 1 181 ? 1.817 -5.395 -1.165 1.00 95.44 181 SER A CA 1
ATOM 1439 C C . SER A 1 181 ? 2.742 -5.968 -0.093 1.00 95.44 181 SER A C 1
ATOM 1441 O O . SER A 1 181 ? 3.936 -5.667 -0.089 1.00 95.44 181 SER A O 1
ATOM 1443 N N . GLY A 1 182 ? 2.216 -6.779 0.826 1.00 96.81 182 GLY A N 1
ATOM 1444 C CA . GLY A 1 182 ? 2.972 -7.323 1.951 1.00 96.81 182 GLY A CA 1
ATOM 1445 C C . GLY A 1 182 ? 3.268 -6.317 3.067 1.00 96.81 182 GLY A C 1
ATOM 1446 O O . GLY A 1 182 ? 3.980 -6.678 4.005 1.00 96.81 182 GLY A O 1
ATOM 1447 N N . ILE A 1 183 ? 2.760 -5.079 2.998 1.00 98.06 183 ILE A N 1
ATOM 1448 C CA . ILE A 1 183 ? 3.033 -4.067 4.026 1.00 98.06 183 ILE A CA 1
ATOM 1449 C C . ILE A 1 183 ? 2.356 -4.391 5.353 1.00 98.06 183 ILE A C 1
ATOM 1451 O O . ILE A 1 183 ? 1.245 -4.924 5.394 1.00 98.06 183 ILE A O 1
ATOM 1455 N N . HIS A 1 184 ? 3.020 -4.005 6.438 1.00 98.50 184 HIS A N 1
ATOM 1456 C CA . HIS A 1 184 ? 2.437 -3.957 7.768 1.00 98.50 184 HIS A CA 1
ATOM 1457 C C . HIS A 1 184 ? 1.311 -2.918 7.826 1.00 98.50 184 HIS A C 1
ATOM 1459 O O . HIS A 1 184 ? 1.509 -1.759 7.460 1.00 98.50 184 HIS A O 1
ATOM 1465 N N . LEU A 1 185 ? 0.142 -3.344 8.308 1.00 98.62 185 LEU A N 1
ATOM 1466 C CA . LEU A 1 185 ? -1.024 -2.483 8.514 1.00 98.62 185 LEU A CA 1
ATOM 1467 C C . LEU A 1 185 ? -1.259 -2.220 10.005 1.00 98.62 185 LEU A C 1
ATOM 1469 O O . LEU A 1 185 ? -1.520 -1.088 10.411 1.00 98.62 185 LEU A O 1
ATOM 1473 N N . GLY A 1 186 ? -1.154 -3.258 10.833 1.00 98.12 186 GLY A N 1
ATOM 1474 C CA . GLY A 1 186 ? -1.407 -3.177 12.267 1.00 98.12 186 GLY A CA 1
ATOM 1475 C C . GLY A 1 186 ? -1.610 -4.557 12.874 1.00 98.12 186 GLY A C 1
ATOM 1476 O O . GLY A 1 186 ? -0.897 -5.504 12.531 1.00 98.12 186 GLY A O 1
ATOM 1477 N N . HIS A 1 187 ? -2.599 -4.687 13.759 1.00 97.94 187 HIS A N 1
ATOM 1478 C CA . HIS A 1 187 ? -2.841 -5.925 14.503 1.00 97.94 187 HIS A CA 1
ATOM 1479 C C . HIS A 1 187 ? -4.327 -6.263 14.625 1.00 97.94 187 HIS A C 1
ATOM 1481 O O . HIS A 1 187 ? -5.183 -5.381 14.678 1.00 97.94 187 HIS A O 1
ATOM 1487 N N . LEU A 1 188 ? -4.616 -7.560 14.707 1.00 97.81 188 LEU A N 1
ATOM 1488 C CA . LEU A 1 188 ? -5.932 -8.115 15.000 1.00 97.81 188 LEU A CA 1
ATOM 1489 C C . LEU A 1 188 ? -6.013 -8.503 16.482 1.00 97.81 188 LEU A C 1
ATOM 1491 O O . LEU A 1 188 ? -5.101 -9.134 17.022 1.00 97.81 188 LEU A O 1
ATOM 1495 N N . PHE A 1 189 ? -7.131 -8.144 17.106 1.00 96.50 189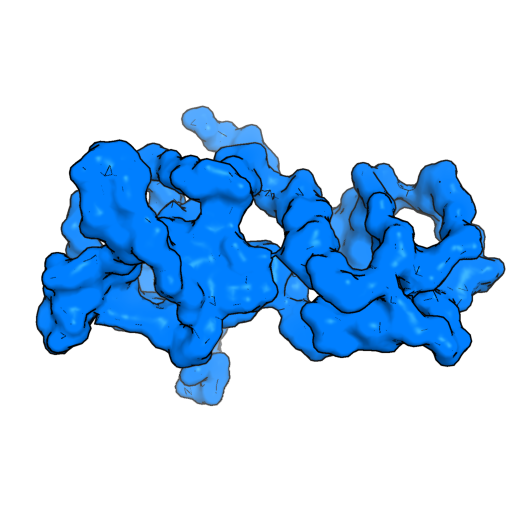 PHE A N 1
ATOM 1496 C CA . PHE A 1 189 ? -7.485 -8.474 18.483 1.00 96.50 189 PHE A CA 1
ATOM 1497 C C . PHE A 1 189 ? -8.887 -9.101 18.550 1.00 96.50 189 PHE A C 1
ATOM 1499 O O . PHE A 1 189 ? -9.726 -8.833 17.688 1.00 96.50 189 PHE A O 1
ATOM 1506 N N . ASP A 1 190 ? -9.146 -9.881 19.602 1.00 95.44 190 ASP A N 1
ATOM 1507 C CA . ASP A 1 190 ? -10.434 -10.550 19.870 1.00 95.44 190 ASP A CA 1
ATOM 1508 C C . ASP A 1 190 ? -11.296 -9.780 20.900 1.00 95.44 190 ASP A C 1
ATOM 1510 O O . ASP A 1 190 ? -12.057 -10.362 21.672 1.00 95.44 190 ASP A O 1
ATOM 1514 N N . ASP A 1 191 ? -11.126 -8.456 20.965 1.00 96.06 191 ASP A N 1
ATOM 1515 C CA . ASP A 1 191 ? -11.812 -7.531 21.882 1.00 96.06 191 ASP A CA 1
ATOM 1516 C C . ASP A 1 191 ? -12.759 -6.558 21.148 1.00 96.06 191 ASP A C 1
ATOM 1518 O O . ASP A 1 191 ? -13.100 -5.489 21.660 1.00 96.06 191 ASP A O 1
ATOM 1522 N N . GLY A 1 192 ? -13.161 -6.909 19.925 1.00 95.94 192 GLY A N 1
ATOM 1523 C CA . GLY A 1 192 ? -14.096 -6.132 19.119 1.00 95.94 192 GLY A CA 1
ATOM 1524 C C . GLY A 1 192 ? -15.560 -6.301 19.539 1.00 95.94 192 GLY A C 1
ATOM 1525 O O . GLY A 1 192 ? -15.900 -7.159 20.358 1.00 95.94 192 GLY A O 1
ATOM 1526 N N . PRO A 1 193 ? -16.467 -5.493 18.967 1.00 96.75 193 PRO A N 1
ATOM 1527 C CA . PRO A 1 193 ? -17.893 -5.606 19.233 1.00 96.75 193 PRO A CA 1
ATOM 1528 C C . PRO A 1 193 ? -18.482 -6.908 18.651 1.00 96.75 193 PRO A C 1
ATOM 1530 O O . PRO A 1 193 ? -17.940 -7.489 17.703 1.00 96.75 193 PRO A O 1
ATOM 1533 N N . PRO A 1 194 ? -19.625 -7.379 19.182 1.00 94.19 194 PRO A N 1
ATOM 1534 C CA . PRO A 1 194 ? -20.380 -8.456 18.552 1.00 94.19 194 PRO A CA 1
ATOM 1535 C C . PRO A 1 194 ? -20.889 -8.032 17.158 1.00 94.19 194 PRO A C 1
ATOM 1537 O O . PRO A 1 194 ? -21.112 -6.843 16.924 1.00 94.19 194 PRO A O 1
ATOM 1540 N N . PRO A 1 195 ? -21.134 -8.984 16.238 1.00 94.75 195 PRO A N 1
ATOM 1541 C CA . PRO A 1 195 ? -21.077 -10.433 16.442 1.00 94.75 195 PRO A CA 1
ATOM 1542 C C . PRO A 1 195 ? -19.695 -11.052 16.199 1.00 94.75 195 PRO A C 1
ATOM 1544 O O . PRO A 1 195 ? -19.473 -12.183 16.620 1.00 94.75 195 PRO A O 1
ATOM 1547 N N . THR A 1 196 ? -18.779 -10.354 15.521 1.00 95.25 196 THR A N 1
ATOM 1548 C CA . THR A 1 196 ? -17.494 -10.949 15.121 1.00 95.25 196 THR A CA 1
ATOM 1549 C C . THR A 1 196 ? -16.531 -11.080 16.296 1.00 95.25 196 THR A C 1
ATOM 1551 O O . THR A 1 196 ? -15.709 -11.991 16.295 1.00 95.25 196 THR A O 1
ATOM 1554 N N . GLY A 1 197 ? -16.599 -10.164 17.272 1.00 96.50 197 GLY A N 1
ATOM 1555 C CA . GLY A 1 197 ? -15.616 -10.060 18.353 1.00 96.50 197 GLY A CA 1
ATOM 1556 C C . GLY A 1 197 ? -14.230 -9.612 17.876 1.00 96.50 197 GLY A C 1
ATOM 1557 O O . GLY A 1 197 ? -13.310 -9.505 18.679 1.00 96.50 197 GLY A O 1
ATOM 1558 N N . ARG A 1 198 ? -14.060 -9.336 16.578 1.00 97.75 198 ARG A N 1
ATOM 1559 C CA . ARG A 1 198 ? -12.776 -8.982 15.969 1.00 97.75 198 ARG A CA 1
ATOM 1560 C C . ARG A 1 198 ? -12.584 -7.474 15.968 1.00 97.75 198 ARG A C 1
ATOM 1562 O O . ARG A 1 198 ? -13.508 -6.722 15.661 1.00 97.75 198 ARG A O 1
ATOM 1569 N N . ARG A 1 199 ? -11.357 -7.042 16.238 1.00 98.12 199 ARG A N 1
ATOM 1570 C CA . ARG A 1 199 ? -10.912 -5.660 16.072 1.00 98.12 199 ARG A CA 1
ATOM 1571 C C . ARG A 1 199 ? -9.613 -5.620 15.283 1.00 98.12 199 ARG A C 1
ATOM 1573 O O . ARG A 1 199 ? -8.539 -5.909 15.808 1.00 98.12 199 ARG A O 1
ATOM 1580 N N . PHE A 1 200 ? -9.716 -5.210 14.028 1.00 98.50 200 PHE A N 1
ATOM 1581 C CA . PHE A 1 200 ? -8.578 -4.855 13.189 1.00 98.50 200 PHE A CA 1
ATOM 1582 C C . PHE A 1 200 ? -8.148 -3.435 13.551 1.00 98.50 200 PHE A C 1
ATOM 1584 O O . PHE A 1 200 ? -8.814 -2.479 13.171 1.00 98.50 200 PHE A O 1
ATOM 1591 N N . CYS A 1 201 ? -7.077 -3.297 14.327 1.00 98.06 201 CYS A N 1
ATOM 1592 C CA . CYS A 1 201 ? -6.523 -2.020 14.769 1.00 98.06 201 CYS A CA 1
ATOM 1593 C C . CYS A 1 201 ? -5.394 -1.613 13.818 1.00 98.06 201 CYS A C 1
ATOM 1595 O O . CYS A 1 201 ? -4.313 -2.207 13.856 1.00 98.06 201 CYS A O 1
ATOM 1597 N N . ILE A 1 202 ? -5.656 -0.639 12.949 1.00 98.56 202 ILE A N 1
ATOM 1598 C CA . ILE A 1 202 ? -4.839 -0.363 11.764 1.00 98.56 202 ILE A CA 1
ATOM 1599 C C . ILE A 1 202 ? -4.258 1.045 11.827 1.00 98.56 202 ILE A C 1
ATOM 1601 O O . ILE A 1 202 ? -4.956 1.996 12.164 1.00 98.56 202 ILE A O 1
ATOM 1605 N N . ASN A 1 203 ? -2.986 1.186 11.464 1.00 98.50 203 ASN A N 1
ATOM 1606 C CA . ASN A 1 203 ? -2.352 2.486 11.287 1.00 98.50 203 ASN A CA 1
ATOM 1607 C C . ASN A 1 203 ? -2.994 3.209 10.093 1.00 98.50 203 ASN A C 1
ATOM 1609 O O . ASN A 1 203 ? -2.942 2.719 8.965 1.00 98.50 203 ASN A O 1
ATOM 1613 N N . GLY A 1 204 ? -3.561 4.392 10.305 1.00 97.31 204 GLY A N 1
ATOM 1614 C CA . GLY A 1 204 ? -4.172 5.156 9.223 1.00 97.31 204 GLY A CA 1
ATOM 1615 C C . GLY A 1 204 ? -3.152 5.744 8.244 1.00 97.31 204 GLY A C 1
ATOM 1616 O O . GLY A 1 204 ? -3.481 5.931 7.080 1.00 97.31 204 GLY A O 1
ATOM 1617 N N . ALA A 1 205 ? -1.900 5.971 8.661 1.00 96.62 205 ALA A N 1
ATOM 1618 C CA . ALA A 1 205 ? -0.817 6.427 7.782 1.00 96.62 205 ALA A CA 1
ATOM 1619 C C . ALA A 1 205 ? -0.463 5.451 6.641 1.00 96.62 205 ALA A C 1
ATOM 1621 O O . ALA A 1 205 ? 0.225 5.845 5.700 1.00 96.62 205 ALA A O 1
ATOM 1622 N N . VAL A 1 206 ? -0.910 4.193 6.715 1.00 97.00 206 VAL A N 1
ATOM 1623 C CA . VAL A 1 206 ? -0.733 3.171 5.667 1.00 97.00 206 VAL A CA 1
ATOM 1624 C C . VAL A 1 206 ? -2.070 2.736 5.057 1.00 97.00 206 VAL A C 1
ATOM 1626 O O . VAL A 1 206 ? -2.190 1.628 4.543 1.00 97.00 206 VAL A O 1
ATOM 1629 N N . LEU A 1 207 ? -3.068 3.623 5.088 1.00 96.56 207 LEU A N 1
ATOM 1630 C CA . LEU A 1 207 ? -4.337 3.474 4.382 1.00 96.56 207 LEU A CA 1
ATOM 1631 C C . LEU A 1 207 ? -4.524 4.624 3.387 1.00 96.56 207 LEU A C 1
ATOM 1633 O O . LEU A 1 207 ? -4.335 5.792 3.722 1.00 96.56 207 LEU A O 1
ATOM 1637 N N . GLY A 1 208 ? -4.943 4.291 2.170 1.00 94.19 208 GLY A N 1
ATOM 1638 C CA . GLY A 1 208 ? -5.629 5.229 1.284 1.00 94.19 208 GLY A CA 1
ATOM 1639 C C . GLY A 1 208 ? -7.134 5.180 1.543 1.00 94.19 208 GLY A C 1
ATOM 1640 O O . GLY A 1 208 ? -7.652 4.138 1.944 1.00 94.19 208 GLY A O 1
ATOM 1641 N N . PHE A 1 209 ? -7.846 6.276 1.286 1.00 94.44 209 PHE A N 1
ATOM 1642 C CA . PHE A 1 209 ? -9.307 6.320 1.374 1.00 94.44 209 PHE A CA 1
ATOM 1643 C C . PHE A 1 209 ? -9.902 6.771 0.041 1.00 94.44 209 PHE A C 1
ATOM 1645 O O . PHE A 1 209 ? -9.487 7.784 -0.522 1.00 94.44 209 PHE A O 1
ATOM 1652 N N . LEU A 1 210 ? -10.856 5.994 -0.466 1.00 92.12 210 LEU A N 1
ATOM 1653 C CA . LEU A 1 210 ? -11.646 6.304 -1.647 1.00 92.12 210 LEU A CA 1
ATOM 1654 C C . LEU A 1 210 ? -13.094 6.541 -1.193 1.00 92.12 210 LEU A C 1
ATOM 1656 O O . LEU A 1 210 ? -13.744 5.573 -0.791 1.00 92.12 210 LEU A O 1
ATOM 1660 N N . PRO A 1 211 ? -13.598 7.788 -1.218 1.00 93.00 211 PRO A N 1
ATOM 1661 C CA . PRO A 1 211 ? -14.985 8.060 -0.865 1.00 93.00 211 PRO A CA 1
ATOM 1662 C C . PRO A 1 211 ? -15.935 7.401 -1.869 1.00 93.00 211 PRO A C 1
ATOM 1664 O O . PRO A 1 211 ? -15.633 7.315 -3.060 1.00 93.00 211 PRO A O 1
ATOM 1667 N N . GLU A 1 212 ? -17.090 6.956 -1.386 1.00 91.06 212 GLU A N 1
ATOM 1668 C CA . GLU A 1 212 ? -18.190 6.523 -2.244 1.00 91.06 212 GLU A CA 1
ATOM 1669 C C . GLU A 1 212 ? -18.746 7.749 -2.984 1.00 91.06 212 GLU A C 1
ATOM 1671 O O . GLU A 1 212 ? -19.103 8.754 -2.359 1.00 91.06 212 GLU A O 1
ATOM 1676 N N . GLU A 1 213 ? -18.784 7.712 -4.319 1.00 81.12 213 GLU A N 1
ATOM 1677 C CA . GLU A 1 213 ? -19.403 8.798 -5.077 1.00 81.12 213 GLU A CA 1
ATOM 1678 C C . GLU A 1 213 ? -20.923 8.746 -4.898 1.00 81.12 213 GLU A C 1
ATOM 1680 O O . GLU A 1 213 ? -21.545 7.688 -4.992 1.00 81.12 213 GLU A O 1
ATOM 1685 N N . SER A 1 214 ? -21.548 9.899 -4.651 1.00 49.84 214 SER A N 1
ATOM 1686 C CA . SER A 1 214 ? -23.001 10.002 -4.518 1.00 49.84 214 SER A CA 1
ATOM 1687 C C . SER A 1 214 ? -23.671 9.792 -5.882 1.00 49.84 214 SER A C 1
ATOM 1689 O O . SER A 1 214 ? -23.980 10.766 -6.569 1.00 49.84 214 SER A O 1
ATOM 1691 N N . GLY A 1 215 ? -23.855 8.534 -6.290 1.00 50.84 215 GLY A N 1
ATOM 1692 C CA . GLY A 1 215 ? -24.478 8.188 -7.569 1.00 50.84 215 GLY A CA 1
ATOM 1693 C C . GLY A 1 215 ? -24.741 6.703 -7.836 1.00 50.84 215 GLY A C 1
ATOM 1694 O O . GLY A 1 215 ? -25.810 6.417 -8.360 1.00 50.84 215 GLY A O 1
ATOM 1695 N N . ASP A 1 216 ? -23.862 5.772 -7.446 1.00 43.81 216 ASP A N 1
ATOM 1696 C CA . ASP A 1 216 ? -23.980 4.361 -7.865 1.00 43.81 216 ASP A CA 1
ATOM 1697 C C . ASP A 1 216 ? -23.726 3.381 -6.708 1.00 43.81 216 ASP A C 1
ATOM 1699 O O . ASP A 1 216 ? -22.604 2.948 -6.455 1.00 43.81 216 ASP A O 1
ATOM 1703 N N . SER A 1 217 ? -24.801 2.982 -6.026 1.00 41.75 217 SER A N 1
ATOM 1704 C CA . SER A 1 217 ? -24.801 2.037 -4.897 1.00 41.75 217 SER A CA 1
ATOM 1705 C C . SER A 1 217 ? -24.583 0.561 -5.287 1.00 41.75 217 SER A C 1
ATOM 1707 O O . SER A 1 217 ? -25.068 -0.324 -4.586 1.00 41.75 217 SER A O 1
ATOM 1709 N N . GLU A 1 218 ? -23.927 0.267 -6.415 1.00 41.78 218 GLU A N 1
ATOM 1710 C CA . GLU A 1 218 ? -23.777 -1.111 -6.931 1.00 41.78 218 GLU A CA 1
ATOM 1711 C C . GLU A 1 218 ? -22.330 -1.571 -7.201 1.00 41.78 218 GLU A C 1
ATOM 1713 O O . GLU A 1 218 ? -22.147 -2.654 -7.747 1.00 41.78 218 GLU A O 1
ATOM 1718 N N . ASN A 1 219 ? -21.290 -0.827 -6.805 1.00 40.62 219 ASN A N 1
ATOM 1719 C CA . ASN A 1 219 ? -19.899 -1.189 -7.144 1.00 40.62 219 ASN A CA 1
ATOM 1720 C C . ASN A 1 219 ? -18.929 -1.302 -5.950 1.00 40.62 219 ASN A C 1
ATOM 1722 O O . ASN A 1 219 ? -17.797 -0.825 -6.046 1.00 40.62 219 ASN A O 1
ATOM 1726 N N . PHE A 1 220 ? -19.320 -1.967 -4.857 1.00 43.84 220 PHE A N 1
ATOM 1727 C CA . PHE A 1 220 ? -18.368 -2.449 -3.840 1.00 43.84 220 PHE A CA 1
ATOM 1728 C C . PHE A 1 220 ? -18.728 -3.839 -3.320 1.00 43.84 220 PHE A C 1
ATOM 1730 O O . PHE A 1 220 ? -19.912 -4.054 -2.977 1.00 43.84 220 PHE A O 1
#

Solvent-accessible surface area (backbone atoms only — not comparable to full-atom values): 12689 Å² total; per-residue (Å²): 140,87,76,80,74,82,70,60,45,81,49,32,35,38,41,35,30,29,49,92,94,39,64,34,33,50,50,44,34,72,75,44,57,77,78,50,58,54,83,39,50,76,46,79,40,76,44,52,91,79,54,89,55,94,42,56,90,63,87,82,88,63,62,19,26,38,35,38,26,46,81,68,36,64,74,45,74,47,76,53,47,58,96,84,39,62,55,60,53,52,51,56,54,35,70,74,74,40,54,73,69,30,42,38,20,30,76,67,69,48,75,73,66,71,68,64,41,79,56,48,84,58,78,67,61,32,39,32,18,37,68,71,49,46,47,65,37,32,51,40,90,37,49,52,92,75,84,77,37,48,31,27,23,50,61,63,42,86,78,26,62,42,80,41,85,34,65,62,97,86,40,87,45,34,35,32,23,37,55,87,68,63,31,38,39,38,36,48,46,81,82,28,63,83,90,72,25,27,26,40,42,30,42,43,72,54,47,32,78,45,71,58,67,97,83,66,99,81,82,129

Mean predicted aligned error: 6.41 Å

pLDDT: mean 88.35, std 15.4, range [31.66, 98.62]

Nearest PDB structures (foldseek):
  3e0o-assembly2_A  TM=9.631E-01  e=2.264E-15  Bacillus subtilis
  3hcg-assembly1_D  TM=9.659E-01  e=3.067E-15  Neisseria meningitidis serogroup A
  7e43-assembly2_A  TM=9.656E-01  e=1.099E-14  Helicobacter pylori 26695
  3hch-assembly2_B  TM=9.532E-01  e=4.184E-14  Neisseria meningitidis serogroup A
  2kzn-assembly1_A  TM=6.955E-01  e=1.715E-11  Bacillus subtilis

Secondary structure (DSSP, 8-state):
---S----GGGEEEEEEE-TT-HHHHHHHHHTGGG---SSEEEEEE-GGG---TT-SS---SSSEEEEEETTEEEEEEE---TT-HHHHHHHHHHHHS-HHHHHHHHH---PPTT--TTSS---SEEEE-TTT--EEEEGGGB---SSSS-EES---TTSEEEEEE-GGG--EEEEEETTT--EEEEEES-SPTTT--EEEE-GGG-EEEEPPTT-TT--

Sequence (220 aa):
MISEVQRSMKDFELLVFTAPGNESCRLLAEEILDQWNPEFGVLIHPDARLMTAPSLAKPVIDYPTSVFSSKKEECGRYRGFKEGDRFDYLRWIAGFILSKPAFNIAYSQDTEPRFSSPLLEDHSAGLYKDPITGSPLFLSHWKFESGSGWPSFVDAVEGALSFHQDNSLGMRRVEVRSTSSGIHLGHLFDDGPPPTGRRFCINGAVLGFLPEESGDSENF

Foldseek 3Di:
DDDPPPPQLAQKEKEWEAEPPDPQQVVCCVLAVVQFDASHYYHYDYDQVPDPLVADPDGDDAPGKIFMDGNSHTPDIDGTGDPPCSLVVLLVQCVVNADPQLNCCFPVVDADDFLPAPCLPDLFFFFKAQNRRRHTWAGSVQWDNPVRRATKGLDTDPPQWDWDFDCPPNDTWIFIAGPSNRTTFGTWDQCDDPDRSIIDGGHNSRIDTDGDDPPDPPDD

Radius of gyration: 19.16 Å; Cα contacts (8 Å, |Δi|>4): 411; chains: 1; bounding box: 45×36×55 Å